Protein AF-A0A5E4KEY3-F1 (afdb_monomer_lite)

Radius of gyration: 26.24 Å; chains: 1; bounding box: 71×32×86 Å

Secondary structure (DSSP, 8-state):
---THHHHHHHHHHHHHHHHHHHHHHHHHHHHHHTTTTHHHHHHHHHTT-SS--EEEEEEETTEEEEEEE--PPPB-TTSSSBSS-TTSHHHHHHHHHHHHHTT-HHHHHHHS-HHHHHHHHHTT--HHHHHHHHHHTT-S-SS--EEEEEEEEEEGGGTEEEEEEEETTEEEEEEEEE-TTS-EE-

Sequence (187 aa):
MSKPASKIIFTVMLIIGVLVALVAAGTAALYYFGDRSSYPRLVQSVQSEYSVPVEVIIINTSEGNVPYVVPGKVKWDSEHKNLFYNLSDPKEVTLAVIETLANRDEQALDILMSQGNKDYWATKGYSKAQIIEKLLLNYRDSDKPYVFALEPAESDPSKGILSILIKRVSGEEELVLTQQADGTWKI

Foldseek 3Di:
DDDPVVVVVVVVVVVVVVVVVVVVVVVVCCVVPVQVVCVVVVQVVVQVVWQDGWDWDWDQDPVGTFIWTWQDAFAADPVNQDGRGPQLDPVRLVSNVVNCLVVVPLSSLVVQADPVRVVVCVVVVDDSSRVSVVVCVLVPPCPIWTFRDWDFPDDDVVQQKTWTWTDTPVGIGIDIWHQDPVSGTHD

pLDDT: mean 82.36, std 12.1, range [46.28, 95.56]

Structure (mmCIF, N/CA/C/O backbone):
data_AF-A0A5E4KEY3-F1
#
_entry.id   AF-A0A5E4KEY3-F1
#
loop_
_atom_site.group_PDB
_atom_site.id
_atom_site.type_symbol
_atom_site.label_atom_id
_atom_site.label_alt_id
_atom_site.label_comp_id
_atom_site.label_asym_id
_atom_site.label_entity_id
_atom_site.label_seq_id
_atom_site.pdbx_PDB_ins_code
_atom_site.Cartn_x
_atom_site.Cartn_y
_atom_site.Cartn_z
_atom_site.occupancy
_atom_site.B_iso_or_equiv
_atom_site.auth_seq_id
_atom_site.auth_comp_id
_atom_site.auth_asym_id
_atom_site.auth_atom_id
_atom_site.pdbx_PDB_model_num
ATOM 1 N N . MET A 1 1 ? 48.869 6.083 -66.016 1.00 49.66 1 MET A N 1
ATOM 2 C CA . MET A 1 1 ? 49.238 5.307 -64.809 1.00 49.66 1 MET A CA 1
ATOM 3 C C . MET A 1 1 ? 48.802 6.084 -63.565 1.00 49.66 1 MET A C 1
ATOM 5 O O . MET A 1 1 ? 49.543 6.938 -63.096 1.00 49.66 1 MET A O 1
ATOM 9 N N . SER A 1 2 ? 47.573 5.879 -63.076 1.00 50.38 2 SER A N 1
ATOM 10 C CA . SER A 1 2 ? 47.085 6.519 -61.843 1.00 50.38 2 SER A CA 1
ATOM 11 C C . SER A 1 2 ? 47.539 5.729 -60.612 1.00 50.38 2 SER A C 1
ATOM 13 O O . SER A 1 2 ? 47.519 4.500 -60.601 1.00 50.38 2 SER A O 1
ATOM 15 N N . LYS A 1 3 ? 47.994 6.470 -59.604 1.00 52.12 3 LYS A N 1
ATOM 16 C CA . LYS A 1 3 ? 48.882 6.045 -58.518 1.00 52.12 3 LYS A CA 1
ATOM 17 C C . LYS A 1 3 ? 48.243 5.038 -57.534 1.00 52.12 3 LYS A C 1
ATOM 19 O O . LYS A 1 3 ? 47.091 5.228 -57.151 1.00 52.12 3 LYS A O 1
ATOM 24 N N . PRO A 1 4 ? 49.009 4.052 -57.019 1.00 59.56 4 PRO A N 1
ATOM 25 C CA . PRO A 1 4 ? 48.564 3.073 -56.010 1.00 59.56 4 PRO A CA 1
ATOM 26 C C . PRO A 1 4 ? 48.076 3.703 -54.691 1.00 59.56 4 PRO A C 1
ATOM 28 O O . PRO A 1 4 ? 47.335 3.072 -53.943 1.00 59.56 4 PRO A O 1
ATOM 31 N N . ALA A 1 5 ? 48.418 4.970 -54.438 1.00 58.56 5 ALA A N 1
ATOM 32 C CA . ALA A 1 5 ? 47.972 5.731 -53.276 1.00 58.56 5 ALA A CA 1
ATOM 33 C C . ALA A 1 5 ? 46.443 5.921 -53.201 1.00 58.56 5 ALA A C 1
ATOM 35 O O . ALA A 1 5 ? 45.897 5.891 -52.103 1.00 58.56 5 ALA A O 1
ATOM 36 N N . SER A 1 6 ? 45.726 6.058 -54.329 1.00 60.50 6 SER A N 1
ATOM 37 C CA . SER A 1 6 ? 44.264 6.262 -54.276 1.00 60.50 6 SER A CA 1
ATOM 38 C C . SER A 1 6 ? 43.508 4.996 -53.867 1.00 60.50 6 SER A C 1
ATOM 40 O O . SER A 1 6 ? 42.502 5.085 -53.168 1.00 60.50 6 SER A O 1
ATOM 42 N N . LYS A 1 7 ? 44.023 3.815 -54.238 1.00 64.50 7 LYS A N 1
ATOM 43 C CA . LYS A 1 7 ? 43.474 2.522 -53.805 1.00 64.50 7 LYS A CA 1
ATOM 44 C C . LYS A 1 7 ? 43.678 2.305 -52.310 1.00 64.50 7 LYS A C 1
ATOM 46 O O . LYS A 1 7 ? 42.759 1.853 -51.645 1.00 64.50 7 LYS A O 1
ATOM 51 N N . ILE A 1 8 ? 44.845 2.672 -51.777 1.00 72.12 8 ILE A N 1
ATOM 52 C CA . ILE A 1 8 ? 45.133 2.561 -50.340 1.00 72.12 8 ILE A CA 1
ATOM 53 C C . ILE A 1 8 ? 44.214 3.491 -49.537 1.00 72.12 8 ILE A C 1
ATOM 55 O O . ILE A 1 8 ? 43.605 3.047 -48.570 1.00 72.12 8 ILE A O 1
ATOM 59 N N . ILE A 1 9 ? 44.044 4.744 -49.971 1.00 73.81 9 ILE A N 1
ATOM 60 C CA . ILE A 1 9 ? 43.147 5.708 -49.310 1.00 73.81 9 ILE A CA 1
ATOM 61 C C . ILE A 1 9 ? 41.694 5.215 -49.335 1.00 73.81 9 ILE A C 1
ATOM 63 O O . ILE A 1 9 ? 41.015 5.268 -48.312 1.00 73.81 9 ILE A O 1
ATOM 67 N N . PHE A 1 10 ? 41.232 4.683 -50.469 1.00 77.00 10 PHE A N 1
ATOM 68 C CA . PHE A 1 10 ? 39.886 4.124 -50.592 1.00 77.00 10 PHE A CA 1
ATOM 69 C C . PHE A 1 10 ? 39.669 2.926 -49.655 1.00 77.00 10 PHE A C 1
ATOM 71 O O . PHE A 1 10 ? 38.672 2.878 -48.938 1.00 77.00 10 PHE A O 1
ATOM 78 N N . THR A 1 11 ? 40.624 1.994 -49.600 1.00 78.62 11 THR A N 1
ATOM 79 C CA . THR A 1 11 ? 40.556 0.832 -48.703 1.00 78.62 11 THR A CA 1
ATOM 80 C C . THR A 1 11 ? 40.550 1.250 -47.232 1.00 78.62 11 THR A C 1
ATOM 82 O O . THR A 1 11 ? 39.764 0.720 -46.451 1.00 78.62 11 THR A O 1
ATOM 85 N N . VAL A 1 12 ? 41.374 2.229 -46.847 1.00 79.88 12 VAL A N 1
ATOM 86 C CA . VAL A 1 12 ? 41.404 2.752 -45.472 1.00 79.88 12 VAL A CA 1
ATOM 87 C C . VAL A 1 12 ? 40.082 3.437 -45.114 1.00 79.88 12 VAL A C 1
ATOM 89 O O . VAL A 1 12 ? 39.539 3.172 -44.043 1.00 79.88 12 VAL A O 1
ATOM 92 N N . MET A 1 13 ? 39.512 4.253 -46.008 1.00 78.62 13 MET A N 1
ATOM 93 C CA . MET A 1 13 ? 38.202 4.875 -45.778 1.00 78.62 13 MET A CA 1
ATOM 94 C C . MET A 1 13 ? 37.075 3.846 -45.651 1.00 78.62 13 MET A C 1
ATOM 96 O O . MET A 1 13 ? 36.200 4.008 -44.804 1.00 78.62 13 MET A O 1
ATOM 100 N N 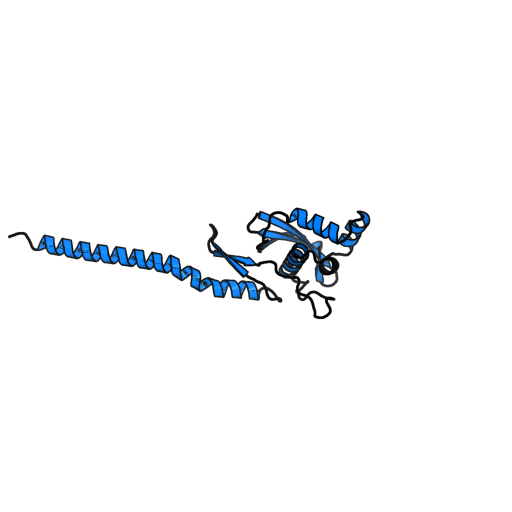. LEU A 1 14 ? 37.114 2.771 -46.442 1.00 86.44 14 LEU A N 1
ATOM 101 C CA . LEU A 1 14 ? 36.131 1.692 -46.361 1.00 86.44 14 LEU A CA 1
ATOM 102 C C . LEU A 1 14 ? 36.211 0.958 -45.014 1.00 86.44 14 LEU A C 1
ATOM 104 O O . LEU A 1 14 ? 35.186 0.728 -44.379 1.00 86.44 14 LEU A O 1
ATOM 108 N N . ILE A 1 15 ? 37.423 0.649 -44.543 1.00 85.50 15 ILE A N 1
ATOM 109 C CA . ILE A 1 15 ? 37.647 -0.000 -43.242 1.00 85.50 15 ILE A CA 1
ATOM 110 C C . ILE A 1 15 ? 37.147 0.886 -42.097 1.00 85.50 15 ILE A C 1
ATOM 112 O O . ILE A 1 15 ? 36.448 0.398 -41.211 1.00 85.50 15 ILE A O 1
ATOM 116 N N . ILE A 1 16 ? 37.454 2.187 -42.132 1.00 87.12 16 ILE A N 1
ATOM 117 C CA . ILE A 1 16 ? 36.972 3.143 -41.127 1.00 87.12 16 ILE A CA 1
ATOM 118 C C . ILE A 1 16 ? 35.443 3.227 -41.160 1.00 87.12 16 ILE A C 1
ATOM 120 O O . ILE A 1 16 ? 34.813 3.166 -40.109 1.00 87.12 16 ILE A O 1
ATOM 124 N N . GLY A 1 17 ? 34.835 3.304 -42.347 1.00 86.31 17 GLY A N 1
ATOM 125 C CA . GLY A 1 17 ? 33.379 3.334 -42.493 1.00 86.31 17 GLY A CA 1
ATOM 126 C C . GLY A 1 17 ? 32.701 2.094 -41.906 1.00 86.31 17 GLY A C 1
ATOM 127 O O . GLY A 1 17 ? 31.714 2.215 -41.182 1.00 86.31 17 GLY A O 1
ATOM 128 N N . VAL A 1 18 ? 33.267 0.907 -42.144 1.00 88.88 18 VAL A N 1
ATOM 129 C CA . VAL A 1 18 ? 32.773 -0.354 -41.569 1.00 88.88 18 VAL A CA 1
ATOM 130 C C . VAL A 1 18 ? 32.943 -0.377 -40.049 1.00 88.88 18 VAL A C 1
ATOM 132 O O . VAL A 1 18 ? 32.017 -0.767 -39.343 1.00 88.88 18 VAL A O 1
ATOM 135 N N . LEU A 1 19 ? 34.083 0.079 -39.525 1.00 87.44 19 LEU A N 1
ATOM 136 C CA . LEU A 1 19 ? 34.320 0.180 -38.082 1.00 87.44 19 LEU A CA 1
ATOM 137 C C . LEU A 1 19 ? 33.321 1.119 -37.402 1.00 87.44 19 LEU A C 1
ATOM 139 O O . LEU A 1 19 ? 32.740 0.755 -36.384 1.00 87.44 19 LEU A O 1
ATOM 143 N N . VAL A 1 20 ? 33.072 2.294 -37.983 1.00 88.38 20 VAL A N 1
ATOM 144 C CA . VAL A 1 20 ? 32.087 3.251 -37.460 1.00 88.38 20 VAL A CA 1
ATOM 145 C C . VAL A 1 20 ? 30.680 2.654 -37.492 1.00 88.38 20 VAL A C 1
ATOM 147 O O . VAL A 1 20 ? 29.953 2.767 -36.507 1.00 88.38 20 VAL A O 1
ATOM 150 N N . ALA A 1 21 ? 30.307 1.967 -38.575 1.00 86.31 21 ALA A N 1
ATOM 151 C CA . ALA A 1 21 ? 29.012 1.299 -38.675 1.00 86.31 21 ALA A CA 1
ATOM 152 C C . ALA A 1 21 ? 28.851 0.178 -37.632 1.00 86.31 21 ALA A C 1
ATOM 154 O O . ALA A 1 21 ? 27.793 0.064 -37.017 1.00 86.31 21 ALA A O 1
ATOM 155 N N . LEU A 1 22 ? 29.901 -0.612 -37.386 1.00 88.69 22 LEU A N 1
ATOM 156 C CA . LEU A 1 22 ? 29.899 -1.666 -36.368 1.00 88.69 22 LEU A CA 1
ATOM 157 C C . LEU A 1 22 ? 29.816 -1.100 -34.949 1.00 88.69 22 LEU A C 1
ATOM 159 O O . LEU A 1 22 ? 29.074 -1.638 -34.131 1.00 88.69 22 LEU A O 1
ATOM 163 N N . VAL A 1 23 ? 30.521 -0.003 -34.658 1.00 87.06 23 VAL A N 1
ATOM 164 C CA . VAL A 1 23 ? 30.416 0.688 -33.365 1.00 87.06 23 VAL A CA 1
ATOM 165 C C . VAL A 1 23 ? 29.012 1.260 -33.182 1.00 87.06 23 VAL A C 1
ATOM 167 O O . VAL A 1 23 ? 28.409 1.048 -32.138 1.00 87.06 23 VAL A O 1
ATOM 170 N N . ALA A 1 24 ? 28.446 1.916 -34.197 1.00 82.75 24 ALA A N 1
ATOM 171 C CA . ALA A 1 24 ? 27.089 2.453 -34.127 1.00 82.75 24 ALA A CA 1
ATOM 172 C C . ALA A 1 24 ? 26.039 1.347 -33.920 1.00 82.75 24 ALA A C 1
ATOM 174 O O . ALA A 1 24 ? 25.172 1.475 -33.055 1.00 82.75 24 ALA A O 1
ATOM 175 N N . ALA A 1 25 ? 26.148 0.239 -34.657 1.00 81.00 25 ALA A N 1
ATOM 176 C CA . ALA A 1 25 ? 25.265 -0.914 -34.504 1.00 81.00 25 ALA A CA 1
ATOM 177 C C . ALA A 1 25 ? 25.436 -1.598 -33.138 1.00 81.00 25 ALA A C 1
ATOM 179 O O . ALA A 1 25 ? 24.445 -1.970 -32.518 1.00 81.00 25 ALA A O 1
ATOM 180 N N . GLY A 1 26 ? 26.670 -1.721 -32.642 1.00 77.81 26 GLY A N 1
ATOM 181 C CA . GLY A 1 26 ? 26.970 -2.271 -31.320 1.00 77.81 26 GLY A CA 1
ATOM 182 C C . GLY A 1 26 ? 26.401 -1.414 -30.192 1.00 77.81 26 GLY A C 1
ATOM 183 O O . GLY A 1 26 ? 25.761 -1.943 -29.288 1.00 77.81 26 GLY A O 1
ATOM 184 N N . THR A 1 27 ? 26.547 -0.092 -30.277 1.00 75.12 27 THR A N 1
ATOM 185 C CA . THR A 1 27 ? 25.963 0.850 -29.313 1.00 75.12 27 THR A CA 1
ATOM 186 C C . THR A 1 27 ? 24.436 0.821 -29.362 1.00 75.12 27 THR A C 1
ATOM 188 O O . THR A 1 27 ? 23.800 0.779 -28.314 1.00 75.12 27 THR A O 1
ATOM 191 N N . ALA A 1 28 ? 23.833 0.761 -30.555 1.00 72.38 28 ALA A N 1
ATOM 192 C CA . ALA A 1 28 ? 22.383 0.628 -30.706 1.00 72.38 28 ALA A CA 1
ATOM 193 C C . ALA A 1 28 ? 21.862 -0.712 -30.157 1.00 72.38 28 ALA A C 1
ATOM 195 O O . ALA A 1 28 ? 20.826 -0.749 -29.499 1.00 72.38 28 ALA A O 1
ATOM 196 N N . ALA A 1 29 ? 22.595 -1.806 -30.373 1.00 70.19 29 ALA A N 1
ATOM 197 C CA . ALA A 1 29 ? 22.264 -3.116 -29.825 1.00 70.19 29 ALA A CA 1
ATOM 198 C C . ALA A 1 29 ? 22.409 -3.146 -28.297 1.00 70.19 29 ALA A C 1
ATOM 200 O O . ALA A 1 29 ? 21.528 -3.661 -27.618 1.00 70.19 29 ALA A O 1
ATOM 201 N N . LEU A 1 30 ? 23.467 -2.560 -27.732 1.00 66.12 30 LEU A N 1
ATOM 202 C CA . LEU A 1 30 ? 23.631 -2.434 -26.280 1.00 66.12 30 LEU A CA 1
ATOM 203 C C . LEU A 1 30 ? 22.535 -1.568 -25.659 1.00 66.12 30 LEU A C 1
ATOM 205 O O . LEU A 1 30 ? 22.000 -1.933 -24.619 1.00 66.12 30 LEU A O 1
ATOM 209 N N . TYR A 1 31 ? 22.154 -0.477 -26.320 1.00 64.81 31 TYR A N 1
ATOM 210 C CA . TYR A 1 31 ? 21.038 0.363 -25.895 1.00 64.81 31 TYR A CA 1
ATOM 211 C C . TYR A 1 31 ? 19.706 -0.404 -25.932 1.00 64.81 31 TYR A C 1
ATOM 213 O O . TYR A 1 31 ? 18.909 -0.314 -25.006 1.00 64.81 31 TYR A O 1
ATOM 221 N N . TYR A 1 32 ? 19.478 -1.221 -26.964 1.00 61.28 32 TYR A N 1
ATOM 222 C CA . TYR A 1 32 ? 18.223 -1.958 -27.128 1.00 61.28 32 TYR A CA 1
ATOM 223 C C . TYR A 1 32 ? 18.118 -3.227 -26.258 1.00 61.28 32 TYR A C 1
ATOM 225 O O . TYR A 1 32 ? 17.036 -3.567 -25.776 1.00 61.28 32 TYR A O 1
ATOM 233 N N . PHE A 1 33 ? 19.224 -3.952 -26.060 1.00 62.84 33 PHE A N 1
ATOM 234 C CA . PHE A 1 33 ? 19.248 -5.243 -25.360 1.00 62.84 33 PHE A CA 1
ATOM 235 C C . PHE A 1 33 ? 19.783 -5.168 -23.928 1.00 62.84 33 PHE A C 1
ATOM 237 O O . PHE A 1 33 ? 19.358 -5.968 -23.092 1.00 62.84 33 PHE A O 1
ATOM 244 N N . GLY A 1 34 ? 20.688 -4.232 -23.627 1.00 55.88 34 GLY A N 1
ATOM 245 C CA . GLY A 1 34 ? 21.251 -4.065 -22.285 1.00 55.88 34 GLY A CA 1
ATOM 246 C C . GLY A 1 34 ? 20.167 -3.770 -21.252 1.00 55.88 34 GLY A C 1
ATOM 247 O O . GLY A 1 34 ? 20.173 -4.350 -20.167 1.00 55.88 34 GLY A O 1
ATOM 248 N N . ASP A 1 35 ? 19.174 -2.978 -21.650 1.00 57.50 35 ASP A N 1
ATOM 249 C CA . ASP A 1 35 ? 18.086 -2.531 -20.787 1.00 57.50 35 ASP A CA 1
ATOM 250 C C . ASP A 1 35 ? 17.080 -3.645 -20.453 1.00 57.50 35 ASP A C 1
ATOM 252 O O . ASP A 1 35 ? 16.645 -3.786 -19.319 1.00 57.50 35 ASP A O 1
ATOM 256 N N . ARG A 1 36 ? 16.763 -4.543 -21.395 1.00 56.22 36 ARG A N 1
ATOM 257 C CA . ARG A 1 36 ? 15.770 -5.611 -21.146 1.00 56.22 36 ARG A CA 1
ATOM 258 C C . ARG A 1 36 ? 16.279 -6.746 -20.256 1.00 56.22 36 ARG A C 1
ATOM 260 O O . ARG A 1 36 ? 15.476 -7.493 -19.702 1.00 56.22 36 ARG A O 1
ATOM 267 N N . SER A 1 37 ? 17.596 -6.898 -20.125 1.00 57.59 37 SER A N 1
ATOM 268 C CA . SER A 1 37 ? 18.205 -7.958 -19.310 1.00 57.59 37 SER A CA 1
ATOM 269 C C . SER A 1 37 ? 18.111 -7.693 -17.801 1.00 57.59 37 SER A C 1
ATOM 271 O O . SER A 1 37 ? 18.145 -8.634 -17.004 1.00 57.59 37 SER A O 1
ATOM 273 N N . SER A 1 38 ? 17.952 -6.428 -17.404 1.00 64.69 38 SER A N 1
ATOM 274 C CA . SER A 1 38 ? 17.835 -6.014 -16.005 1.00 64.69 38 SER A CA 1
ATOM 275 C C . SER A 1 38 ? 16.400 -6.103 -15.479 1.00 64.69 38 SER A C 1
ATOM 277 O O . SER A 1 38 ? 16.223 -6.259 -14.272 1.00 64.69 38 SER A O 1
ATOM 279 N N . TYR A 1 39 ? 15.378 -6.095 -16.347 1.00 81.56 39 TYR A N 1
ATOM 280 C CA . TYR A 1 39 ? 13.972 -6.053 -15.919 1.00 81.56 39 TYR A CA 1
ATOM 281 C C . TYR A 1 39 ? 13.562 -7.243 -15.048 1.00 81.56 39 TYR A C 1
ATOM 283 O O . TYR A 1 39 ? 12.964 -7.001 -14.003 1.00 81.56 39 TYR A O 1
ATOM 291 N N . PRO A 1 40 ? 13.902 -8.508 -15.377 1.00 83.69 40 PRO A N 1
ATOM 292 C CA . PRO A 1 40 ? 13.536 -9.629 -14.513 1.00 83.69 40 PRO A CA 1
ATOM 293 C C . PRO A 1 40 ? 14.163 -9.523 -13.120 1.00 83.69 40 PRO A C 1
ATOM 295 O O . PRO A 1 40 ? 13.516 -9.847 -12.129 1.00 83.69 40 PRO A O 1
ATOM 298 N N . ARG A 1 41 ? 15.405 -9.024 -13.030 1.00 85.31 41 ARG A N 1
ATOM 299 C CA . ARG A 1 41 ? 16.090 -8.818 -11.746 1.00 85.31 41 ARG A CA 1
ATOM 300 C C . ARG A 1 41 ? 15.478 -7.669 -10.956 1.00 85.31 41 ARG A C 1
ATOM 302 O O . ARG A 1 41 ? 15.330 -7.792 -9.749 1.00 85.31 41 ARG A O 1
ATOM 309 N N . LEU A 1 42 ? 15.116 -6.578 -11.627 1.00 85.50 42 LEU A N 1
ATOM 310 C CA . LEU A 1 42 ? 14.478 -5.422 -11.006 1.00 85.50 42 LEU A CA 1
ATOM 311 C C . LEU A 1 42 ? 13.086 -5.779 -10.471 1.00 85.50 42 LEU A C 1
ATOM 313 O O . LEU A 1 42 ? 12.785 -5.493 -9.317 1.00 85.50 42 LEU A O 1
ATOM 317 N N . VAL A 1 43 ? 12.279 -6.481 -11.272 1.00 89.38 43 VAL A N 1
ATOM 318 C CA . VAL A 1 43 ? 10.975 -7.018 -10.855 1.00 89.38 43 VAL A CA 1
ATOM 319 C C . VAL A 1 43 ? 11.137 -7.934 -9.646 1.00 89.38 43 VAL A C 1
ATOM 321 O O . VAL A 1 43 ? 10.459 -7.733 -8.645 1.00 89.38 43 VAL A O 1
ATOM 324 N N . GLN A 1 44 ? 12.070 -8.889 -9.700 1.00 88.94 44 GLN A N 1
ATOM 325 C CA . GLN A 1 44 ? 12.313 -9.808 -8.588 1.00 88.94 44 GLN A CA 1
ATOM 326 C C . GLN A 1 44 ? 12.794 -9.080 -7.324 1.00 88.94 44 GLN A C 1
ATOM 328 O O . GLN A 1 44 ? 12.365 -9.428 -6.228 1.00 88.94 44 GLN A O 1
ATOM 333 N N . SER A 1 45 ? 13.655 -8.069 -7.474 1.00 89.12 45 SER A N 1
ATOM 334 C CA . SER A 1 45 ? 14.135 -7.241 -6.365 1.00 89.12 45 SER A CA 1
ATOM 335 C C . SER A 1 45 ? 12.972 -6.543 -5.670 1.00 89.12 45 SER A C 1
ATOM 337 O O . SER A 1 45 ? 12.813 -6.703 -4.466 1.00 89.12 45 SER A O 1
ATOM 339 N N . VAL A 1 46 ? 12.117 -5.848 -6.426 1.00 89.69 46 VAL A N 1
ATOM 340 C CA . VAL A 1 46 ? 10.948 -5.159 -5.861 1.00 89.69 46 VAL A CA 1
ATOM 341 C C . VAL A 1 46 ? 9.980 -6.158 -5.232 1.00 89.69 46 VAL A C 1
ATOM 343 O O . VAL A 1 46 ? 9.524 -5.941 -4.119 1.00 89.69 46 VAL A O 1
ATOM 346 N N . GLN A 1 47 ? 9.705 -7.287 -5.891 1.00 91.06 47 GLN A N 1
ATOM 347 C CA . GLN A 1 47 ? 8.837 -8.331 -5.336 1.00 91.06 47 GLN A CA 1
ATOM 348 C C . GLN A 1 47 ? 9.367 -8.906 -4.020 1.00 91.06 47 GLN A C 1
ATOM 350 O O . GLN A 1 47 ? 8.573 -9.246 -3.152 1.00 91.06 47 GLN A O 1
ATOM 355 N N . SER A 1 48 ? 10.690 -8.997 -3.857 1.00 91.38 48 SER A N 1
ATOM 356 C CA . SER A 1 48 ? 11.307 -9.510 -2.630 1.00 91.38 48 SER A CA 1
ATOM 357 C C . SER A 1 48 ? 11.229 -8.555 -1.434 1.00 91.38 48 SER A C 1
ATOM 359 O O . SER A 1 48 ? 11.520 -8.978 -0.318 1.00 91.38 48 SER A O 1
ATOM 361 N N . GLU A 1 49 ? 10.827 -7.297 -1.644 1.00 89.94 49 GLU A N 1
ATOM 362 C CA . GLU A 1 49 ? 10.615 -6.322 -0.565 1.00 89.94 49 GLU A CA 1
ATOM 363 C C . GLU A 1 49 ? 9.264 -6.486 0.145 1.00 89.94 49 GLU A C 1
ATOM 365 O O . GLU A 1 49 ? 9.065 -5.875 1.189 1.00 89.94 49 GLU A O 1
ATOM 370 N N . TYR A 1 50 ? 8.345 -7.291 -0.398 1.00 91.31 50 TYR A N 1
ATOM 371 C CA . TYR A 1 50 ? 7.002 -7.478 0.149 1.00 91.31 50 TYR A CA 1
ATOM 372 C C . TYR A 1 50 ? 6.793 -8.920 0.613 1.00 91.31 50 TYR A C 1
ATOM 374 O O . TYR A 1 50 ? 7.194 -9.874 -0.057 1.00 91.31 50 TYR A O 1
ATOM 382 N N . SER A 1 51 ? 6.100 -9.094 1.737 1.00 91.00 51 SER A N 1
ATOM 383 C CA . SER A 1 51 ? 5.699 -10.412 2.240 1.00 91.00 51 SER A CA 1
ATOM 384 C C . SER A 1 51 ? 4.620 -11.087 1.383 1.00 91.00 51 SER A C 1
ATOM 386 O O . SER A 1 51 ? 4.482 -12.312 1.396 1.00 91.00 51 SER A O 1
ATOM 388 N N . VAL A 1 52 ? 3.869 -10.297 0.610 1.00 91.00 52 VAL A N 1
ATOM 389 C CA . VAL A 1 52 ? 2.797 -10.758 -0.275 1.00 91.00 52 VAL A CA 1
ATOM 390 C C . VAL A 1 52 ? 3.199 -10.666 -1.749 1.00 91.00 52 VAL A C 1
ATOM 392 O O . VAL A 1 52 ? 3.984 -9.796 -2.124 1.00 91.00 52 VAL A O 1
ATOM 395 N N . PRO A 1 53 ? 2.623 -11.505 -2.631 1.00 88.94 53 PRO A N 1
ATOM 396 C CA . PRO A 1 53 ? 2.820 -11.356 -4.065 1.00 88.94 53 PRO A CA 1
ATOM 397 C C . PRO A 1 53 ? 2.337 -9.987 -4.556 1.00 88.94 53 PRO A C 1
ATOM 399 O O . PRO A 1 53 ? 1.166 -9.631 -4.384 1.00 88.94 53 PRO A O 1
ATOM 402 N N . VAL A 1 54 ? 3.236 -9.258 -5.217 1.00 89.81 54 VAL A N 1
ATOM 403 C CA . VAL A 1 54 ? 2.947 -7.975 -5.864 1.00 89.81 54 VAL A CA 1
ATOM 404 C C . VAL A 1 54 ? 3.203 -8.052 -7.363 1.00 89.81 54 VAL A C 1
ATOM 406 O O . VAL A 1 54 ? 4.146 -8.699 -7.834 1.00 89.81 54 VAL A O 1
ATOM 409 N N . GLU A 1 55 ? 2.342 -7.391 -8.128 1.00 88.75 55 GLU A N 1
ATOM 410 C CA . GLU A 1 55 ? 2.556 -7.197 -9.555 1.00 88.75 55 GLU A CA 1
ATOM 411 C C . GLU A 1 55 ? 3.440 -5.966 -9.753 1.00 88.75 55 GLU A C 1
ATOM 413 O O . GLU A 1 55 ? 3.184 -4.911 -9.175 1.00 88.75 55 GLU A O 1
ATOM 418 N N . VAL A 1 56 ? 4.488 -6.107 -10.564 1.00 89.75 56 VAL A N 1
ATOM 419 C CA . VAL A 1 56 ? 5.422 -5.024 -10.877 1.00 89.75 56 VAL A CA 1
ATOM 420 C C . VAL A 1 56 ? 5.457 -4.841 -12.383 1.00 89.75 56 VAL A C 1
ATOM 422 O O . VAL A 1 56 ? 5.693 -5.797 -13.124 1.00 89.75 56 VAL A O 1
ATOM 425 N N . ILE A 1 57 ? 5.260 -3.608 -12.833 1.00 86.50 57 ILE A N 1
ATOM 426 C CA . ILE A 1 57 ? 5.458 -3.213 -14.224 1.00 86.50 57 ILE A CA 1
ATOM 427 C C . ILE A 1 57 ? 6.667 -2.296 -14.333 1.00 86.50 57 ILE A C 1
ATOM 429 O O . ILE A 1 57 ? 6.963 -1.524 -13.427 1.00 86.50 57 ILE A O 1
ATOM 433 N N . ILE A 1 58 ? 7.365 -2.369 -15.459 1.00 86.94 58 ILE A N 1
ATOM 434 C CA . ILE A 1 58 ? 8.465 -1.459 -15.761 1.00 86.94 58 ILE A CA 1
ATOM 435 C C . ILE A 1 58 ? 7.959 -0.435 -16.770 1.00 86.94 58 ILE A C 1
ATOM 437 O O . ILE A 1 58 ? 7.518 -0.811 -17.859 1.00 86.94 58 ILE A O 1
ATOM 441 N N . ILE A 1 59 ? 8.024 0.846 -16.411 1.00 82.31 59 ILE A N 1
ATOM 442 C CA . ILE A 1 59 ? 7.680 1.955 -17.304 1.00 82.31 59 ILE A CA 1
ATOM 443 C C . ILE A 1 59 ? 8.972 2.667 -17.689 1.00 82.31 59 ILE A C 1
ATOM 445 O O . ILE A 1 59 ? 9.814 2.958 -16.841 1.00 82.31 59 ILE A O 1
ATOM 449 N N . ASN A 1 60 ? 9.122 2.945 -18.982 1.00 82.25 60 ASN A N 1
ATOM 450 C CA . ASN A 1 60 ? 10.210 3.770 -19.484 1.00 82.25 60 ASN A CA 1
ATOM 451 C C . ASN A 1 60 ? 9.833 5.247 -19.303 1.00 82.25 60 ASN A C 1
ATOM 453 O O . ASN A 1 60 ? 8.859 5.718 -19.896 1.00 82.25 60 ASN A O 1
ATOM 457 N N . THR A 1 61 ? 10.577 5.948 -18.455 1.00 76.38 61 THR A N 1
ATOM 458 C CA . THR A 1 61 ? 10.409 7.369 -18.147 1.00 76.38 61 THR A CA 1
ATOM 459 C C . THR A 1 61 ? 11.648 8.151 -18.591 1.00 76.38 61 THR A C 1
ATOM 461 O O . THR A 1 61 ? 12.657 7.582 -19.011 1.00 76.38 61 THR A O 1
ATOM 464 N N . SER A 1 62 ? 11.612 9.480 -18.461 1.00 76.06 62 SER A N 1
ATOM 465 C CA . SER A 1 62 ? 12.797 10.326 -18.663 1.00 76.06 62 SER A CA 1
ATOM 466 C C . SER A 1 62 ? 13.956 10.005 -17.709 1.00 76.06 62 SER A C 1
ATOM 468 O O . SER A 1 62 ? 15.086 10.398 -17.984 1.00 76.06 62 SER A O 1
ATOM 470 N N . GLU A 1 63 ? 13.689 9.296 -16.609 1.00 74.75 63 GLU A N 1
ATOM 471 C CA . GLU A 1 63 ? 14.674 8.863 -15.609 1.00 74.75 63 GLU A CA 1
ATOM 472 C C . GLU A 1 63 ? 15.221 7.451 -15.895 1.00 74.75 63 GLU A C 1
ATOM 474 O O . GLU A 1 63 ? 16.095 6.961 -15.182 1.00 74.75 63 GLU A O 1
ATOM 479 N N . GLY A 1 64 ? 14.741 6.803 -16.962 1.00 79.00 64 GLY A N 1
ATOM 480 C CA . GLY A 1 64 ? 15.080 5.434 -17.336 1.00 79.00 64 GLY A CA 1
ATOM 481 C C . GLY A 1 64 ? 13.936 4.461 -17.062 1.00 79.00 64 GLY A C 1
ATOM 482 O O . GLY A 1 64 ? 12.763 4.825 -17.067 1.00 79.00 64 GLY A O 1
ATOM 483 N N . ASN A 1 65 ? 14.266 3.187 -16.862 1.00 82.94 65 ASN A N 1
ATOM 484 C CA . ASN A 1 65 ? 13.266 2.163 -16.576 1.00 82.94 65 ASN A CA 1
ATOM 485 C C . ASN A 1 65 ? 12.989 2.092 -15.081 1.00 82.94 65 ASN A C 1
ATOM 487 O O . ASN A 1 65 ? 13.825 1.624 -14.306 1.00 82.94 65 ASN A O 1
ATOM 491 N N . VAL A 1 66 ? 11.801 2.542 -14.698 1.00 84.56 66 VAL A N 1
ATOM 492 C CA . VAL A 1 66 ? 11.380 2.644 -13.303 1.00 84.56 66 VAL A CA 1
ATOM 493 C C . VAL A 1 66 ? 10.365 1.534 -13.011 1.00 84.56 66 VAL A C 1
ATOM 495 O O . VAL A 1 66 ? 9.436 1.333 -13.805 1.00 84.56 66 VAL A O 1
ATOM 498 N N . PRO A 1 67 ? 10.537 0.767 -11.919 1.00 86.62 67 PRO A N 1
ATOM 499 C CA . PRO A 1 67 ? 9.572 -0.240 -11.522 1.00 86.62 67 PRO A CA 1
ATOM 500 C C . PRO A 1 67 ? 8.403 0.406 -10.783 1.00 86.62 67 PRO A C 1
ATOM 502 O O . PRO A 1 67 ? 8.597 1.225 -9.893 1.00 86.62 67 PRO A O 1
ATOM 505 N N . TYR A 1 68 ? 7.190 -0.013 -11.110 1.00 86.88 68 TYR A N 1
ATOM 506 C CA . TYR A 1 68 ? 5.980 0.392 -10.417 1.00 86.88 68 TYR A CA 1
ATOM 507 C C . TYR A 1 68 ? 5.227 -0.838 -9.931 1.00 86.88 68 TYR A C 1
ATOM 509 O O . TYR A 1 68 ? 4.963 -1.760 -10.702 1.00 86.88 68 TYR A O 1
ATOM 517 N N . VAL A 1 69 ? 4.825 -0.822 -8.669 1.00 87.81 69 VAL A N 1
ATOM 518 C CA . VAL A 1 69 ? 3.891 -1.773 -8.081 1.00 87.81 69 VAL A CA 1
ATOM 519 C C . VAL A 1 69 ? 2.480 -1.439 -8.553 1.00 87.81 69 VAL A C 1
ATOM 521 O O . VAL A 1 69 ? 2.039 -0.290 -8.471 1.00 87.81 69 VAL A O 1
ATOM 524 N N . VAL A 1 70 ? 1.775 -2.445 -9.063 1.00 85.12 70 VAL A N 1
ATOM 525 C CA . VAL A 1 70 ? 0.369 -2.350 -9.459 1.00 85.12 70 VAL A CA 1
ATOM 526 C C . VAL A 1 70 ? -0.496 -2.804 -8.285 1.00 85.12 70 VAL A C 1
ATOM 528 O O . VAL A 1 70 ? -0.389 -3.965 -7.882 1.00 85.12 70 VAL A O 1
ATOM 531 N N . PRO A 1 71 ? -1.370 -1.940 -7.743 1.00 80.94 71 PRO A N 1
ATOM 532 C CA . PRO A 1 71 ? -2.336 -2.334 -6.734 1.00 80.94 71 PRO A CA 1
ATOM 533 C C . PRO A 1 71 ? -3.241 -3.432 -7.284 1.00 80.94 71 PRO A C 1
ATOM 535 O O . PRO A 1 71 ? -3.982 -3.233 -8.250 1.00 80.94 71 PRO A O 1
ATOM 538 N N . GLY A 1 72 ? -3.141 -4.609 -6.679 1.00 83.19 72 GLY A N 1
ATOM 539 C CA . GLY A 1 72 ? -3.999 -5.748 -6.959 1.00 83.19 72 GLY A CA 1
ATOM 540 C C . GLY A 1 72 ? -5.204 -5.768 -6.026 1.00 83.19 72 GLY A C 1
ATOM 541 O O . GLY A 1 72 ? -5.626 -4.745 -5.498 1.00 83.19 72 GLY A O 1
ATOM 542 N N . LYS A 1 73 ? -5.755 -6.960 -5.793 1.00 86.81 73 LYS A N 1
ATOM 543 C CA . LYS A 1 73 ? -6.767 -7.186 -4.748 1.00 86.81 73 LYS A CA 1
ATOM 544 C C . LYS A 1 73 ? -6.132 -7.175 -3.366 1.00 86.81 73 LYS A C 1
ATOM 546 O O . LYS A 1 73 ? -4.970 -7.560 -3.252 1.00 86.81 73 LYS A O 1
ATOM 551 N N . VAL A 1 74 ? -6.917 -6.850 -2.342 1.00 90.19 74 VAL A N 1
ATOM 552 C CA . VAL A 1 74 ? -6.509 -7.012 -0.942 1.00 90.19 74 VAL A CA 1
ATOM 553 C C . VAL A 1 74 ? -6.199 -8.482 -0.645 1.00 90.19 74 VAL A C 1
ATOM 555 O O . VAL A 1 74 ? -6.943 -9.377 -1.059 1.00 90.19 74 VAL A O 1
ATOM 558 N N . LYS A 1 75 ? -5.085 -8.736 0.048 1.00 94.50 75 LYS A N 1
ATOM 559 C CA . LYS A 1 75 ? -4.644 -10.083 0.423 1.00 94.50 75 LYS A CA 1
ATOM 560 C C . LYS A 1 75 ? -5.125 -10.403 1.835 1.00 94.50 75 LYS A C 1
ATOM 562 O O . LYS A 1 75 ? -4.696 -9.780 2.804 1.00 94.50 75 LYS A O 1
ATOM 567 N N . TRP A 1 76 ? -5.984 -11.408 1.919 1.00 95.19 76 TRP A N 1
ATOM 568 C CA . TRP A 1 76 ? -6.678 -11.838 3.127 1.00 95.19 76 TRP A CA 1
ATOM 569 C C . TRP A 1 76 ? -6.274 -13.245 3.530 1.00 95.19 76 TRP A C 1
ATOM 571 O O . TRP A 1 76 ? -6.048 -14.087 2.657 1.00 95.19 76 TRP A O 1
ATOM 581 N N . ASP A 1 77 ? -6.289 -13.520 4.834 1.00 93.75 77 ASP A N 1
ATOM 582 C CA . ASP A 1 77 ? -6.334 -14.893 5.323 1.00 93.75 77 ASP A CA 1
ATOM 583 C C . ASP A 1 77 ? -7.573 -15.642 4.793 1.00 93.75 77 ASP A C 1
ATOM 585 O O . ASP A 1 77 ? -8.528 -15.064 4.264 1.00 93.75 77 ASP A O 1
ATOM 589 N N . SER A 1 78 ? -7.568 -16.971 4.911 1.00 86.69 78 SER A N 1
ATOM 590 C CA . SER A 1 78 ? -8.655 -17.806 4.383 1.00 86.69 78 SER A CA 1
ATOM 591 C C . SER A 1 78 ? -10.028 -17.471 4.976 1.00 86.69 78 SER A C 1
ATOM 593 O O . SER A 1 78 ? -11.046 -17.765 4.356 1.00 86.69 78 SER A O 1
ATOM 595 N N . GLU A 1 79 ? -10.063 -16.862 6.163 1.00 92.19 79 GLU A N 1
ATOM 596 C CA . GLU A 1 79 ? -11.289 -16.502 6.879 1.00 92.19 79 GLU A CA 1
ATOM 597 C C . GLU A 1 79 ? -11.717 -15.042 6.645 1.00 92.19 79 GLU A C 1
ATOM 599 O O . GLU A 1 79 ? -12.776 -14.650 7.133 1.00 92.19 79 GLU A O 1
ATOM 604 N N . HIS A 1 80 ? -10.926 -14.257 5.903 1.00 89.75 80 HIS A N 1
ATOM 605 C CA . HIS A 1 80 ? -11.082 -12.808 5.724 1.00 89.75 80 HIS A CA 1
ATOM 606 C C . HIS A 1 80 ? -11.195 -12.053 7.057 1.00 89.75 80 HIS A C 1
ATOM 608 O O . HIS A 1 80 ? -11.974 -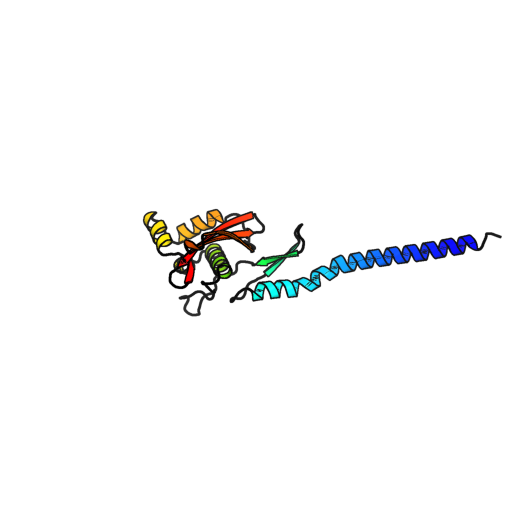11.114 7.209 1.00 89.75 80 HIS A O 1
ATOM 614 N N . LYS A 1 81 ? -10.416 -12.487 8.050 1.00 89.62 81 LYS A N 1
ATOM 615 C CA . LYS A 1 81 ? -10.330 -11.839 9.364 1.00 89.62 81 LYS A CA 1
ATOM 616 C C . LYS A 1 81 ? -9.116 -10.934 9.468 1.00 89.62 81 LYS A C 1
ATOM 618 O O . LYS A 1 81 ? -9.210 -9.874 10.079 1.00 89.62 81 LYS A O 1
ATOM 623 N N . ASN A 1 82 ? -7.997 -11.348 8.879 1.00 93.12 82 ASN A N 1
ATOM 624 C CA . ASN A 1 82 ? -6.742 -10.609 8.914 1.00 93.12 82 ASN A CA 1
ATOM 625 C C . ASN A 1 82 ? -6.161 -10.437 7.518 1.00 93.12 82 ASN A C 1
ATOM 627 O O . ASN A 1 82 ? -6.364 -11.261 6.623 1.00 93.12 82 ASN A O 1
ATOM 631 N N . LEU A 1 83 ? -5.383 -9.372 7.364 1.00 95.50 83 LEU A N 1
ATOM 632 C CA . LEU A 1 83 ? -4.628 -9.123 6.151 1.00 95.50 83 LEU A CA 1
ATOM 633 C C . LEU A 1 83 ? -3.287 -9.863 6.193 1.00 95.50 83 LEU A C 1
ATOM 635 O O . LEU A 1 83 ? -2.687 -9.997 7.258 1.00 95.50 83 LEU A O 1
ATOM 639 N N . PHE A 1 84 ? -2.794 -10.301 5.035 1.00 95.56 84 PHE A N 1
ATOM 640 C CA . PHE A 1 84 ? -1.491 -10.973 4.944 1.00 95.56 84 PHE A CA 1
ATOM 641 C C . PHE A 1 84 ? -0.285 -10.026 4.952 1.00 95.56 84 PHE A C 1
ATOM 643 O O . PHE A 1 84 ? 0.840 -10.501 5.062 1.00 95.56 84 PHE A O 1
ATOM 650 N N . TYR A 1 85 ? -0.499 -8.715 4.841 1.00 94.69 85 TYR A N 1
ATOM 651 C CA . TYR A 1 85 ? 0.588 -7.737 4.881 1.00 94.69 85 TYR A CA 1
ATOM 652 C C . TYR A 1 85 ? 1.249 -7.689 6.259 1.00 94.69 85 TYR A C 1
ATOM 654 O O . TYR A 1 85 ? 0.587 -7.807 7.296 1.00 94.69 85 TYR A O 1
ATOM 662 N N . ASN A 1 86 ? 2.547 -7.402 6.276 1.00 94.62 86 ASN A N 1
ATOM 663 C CA . ASN A 1 86 ? 3.259 -7.048 7.492 1.00 94.62 86 ASN A CA 1
ATOM 664 C C . ASN A 1 86 ? 2.857 -5.636 7.940 1.00 94.62 86 ASN A C 1
ATOM 666 O O . ASN A 1 86 ? 3.459 -4.646 7.532 1.00 94.62 86 ASN A O 1
ATOM 670 N N . LEU A 1 87 ? 1.852 -5.534 8.814 1.00 94.19 87 LEU A N 1
ATOM 671 C CA . LEU A 1 87 ? 1.348 -4.237 9.273 1.00 94.19 87 LEU A CA 1
ATOM 672 C C . LEU A 1 87 ? 2.337 -3.446 10.149 1.00 94.19 87 LEU A C 1
ATOM 674 O O . LEU A 1 87 ? 2.066 -2.296 10.484 1.00 94.19 87 LEU A O 1
ATOM 678 N N . SER A 1 88 ? 3.480 -4.024 10.514 1.00 92.50 88 SER A N 1
ATOM 679 C CA . SER A 1 88 ? 4.573 -3.311 11.185 1.00 92.50 88 SER A CA 1
ATOM 680 C C . SER A 1 88 ? 5.575 -2.696 10.198 1.00 92.50 88 SER A C 1
ATOM 682 O O . SER A 1 88 ? 6.390 -1.869 10.610 1.00 92.50 88 SER A O 1
ATOM 684 N N . ASP A 1 89 ? 5.515 -3.066 8.913 1.00 91.06 89 ASP A N 1
ATOM 685 C CA . ASP A 1 89 ? 6.289 -2.446 7.837 1.00 91.06 89 ASP A CA 1
ATOM 686 C C . ASP A 1 89 ? 5.460 -1.336 7.162 1.00 91.06 89 ASP A C 1
ATOM 688 O O . ASP A 1 89 ? 4.441 -1.618 6.523 1.00 91.06 89 ASP A O 1
ATOM 692 N N . PRO A 1 90 ? 5.889 -0.065 7.252 1.00 88.75 90 PRO A N 1
ATOM 693 C CA . PRO A 1 90 ? 5.181 1.039 6.618 1.00 88.75 90 PRO A CA 1
ATOM 694 C C . PRO A 1 90 ? 4.978 0.894 5.105 1.00 88.75 90 PRO A C 1
ATOM 696 O O . PRO A 1 90 ? 3.964 1.368 4.581 1.00 88.75 90 PRO A O 1
ATOM 699 N N . LYS A 1 91 ? 5.904 0.237 4.389 1.00 88.06 91 LYS A N 1
ATOM 700 C CA . LYS A 1 91 ? 5.764 0.001 2.944 1.00 88.06 91 LYS A CA 1
ATOM 701 C C . LYS A 1 91 ? 4.589 -0.927 2.658 1.00 88.06 91 LYS A C 1
ATOM 703 O O . LYS A 1 91 ? 3.758 -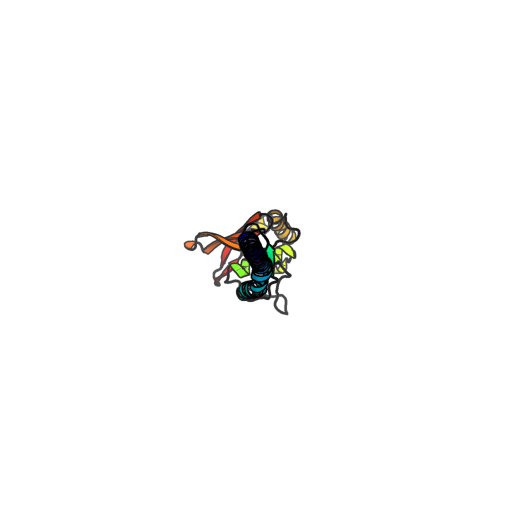0.639 1.796 1.00 88.06 91 LYS A O 1
ATOM 708 N N . GLU A 1 92 ? 4.494 -2.015 3.413 1.00 91.44 92 GLU A N 1
ATOM 709 C CA . GLU A 1 92 ? 3.423 -2.993 3.257 1.00 91.44 92 GLU A CA 1
ATOM 710 C C . GLU A 1 92 ? 2.063 -2.445 3.696 1.00 91.44 92 GLU A C 1
ATOM 712 O O . GLU A 1 92 ? 1.060 -2.685 3.025 1.00 91.44 92 GLU A O 1
ATOM 717 N N . VAL A 1 93 ? 2.025 -1.642 4.762 1.00 93.00 93 VAL A N 1
ATOM 718 C CA . VAL A 1 93 ? 0.805 -0.952 5.215 1.00 93.00 93 VAL A CA 1
ATOM 719 C C . VAL A 1 93 ? 0.313 0.019 4.150 1.00 93.00 93 VAL A C 1
ATOM 721 O O . VAL A 1 93 ? -0.879 0.062 3.852 1.00 93.00 93 VAL A O 1
ATOM 724 N N . THR A 1 94 ? 1.225 0.765 3.527 1.00 89.88 94 THR A N 1
ATOM 725 C CA . THR A 1 94 ? 0.872 1.693 2.448 1.00 89.88 94 THR A CA 1
ATOM 726 C C . THR A 1 94 ? 0.274 0.958 1.255 1.00 89.88 94 THR A C 1
ATOM 728 O O . THR A 1 94 ? -0.774 1.359 0.748 1.00 89.88 94 THR A O 1
ATOM 731 N N . LEU A 1 95 ? 0.886 -0.155 0.836 1.00 89.62 95 LEU A N 1
ATOM 732 C CA . LEU A 1 95 ? 0.328 -0.995 -0.221 1.00 89.62 95 LEU A CA 1
ATOM 733 C C . LEU A 1 95 ? -1.063 -1.524 0.160 1.00 89.62 95 LEU A C 1
ATOM 735 O O . LEU A 1 95 ? -1.987 -1.442 -0.650 1.00 89.62 95 LEU A O 1
ATOM 739 N N . ALA A 1 96 ? -1.233 -2.005 1.394 1.00 92.44 96 ALA A N 1
ATOM 740 C CA . ALA A 1 96 ? -2.513 -2.493 1.897 1.00 92.44 96 ALA A CA 1
ATOM 741 C C . ALA A 1 96 ? -3.602 -1.412 1.839 1.00 92.44 96 ALA A C 1
ATOM 743 O O . ALA A 1 96 ? -4.717 -1.691 1.397 1.00 92.44 96 ALA A O 1
ATOM 744 N N . VAL A 1 97 ? -3.285 -0.173 2.230 1.00 91.75 97 VAL A N 1
ATOM 745 C CA . VAL A 1 97 ? -4.202 0.976 2.147 1.00 91.75 97 VAL A CA 1
ATOM 746 C C . VAL A 1 97 ? -4.570 1.273 0.696 1.00 91.75 97 VAL A C 1
ATOM 748 O O . VAL A 1 97 ? -5.752 1.399 0.380 1.00 91.75 97 VAL A O 1
ATOM 751 N N . ILE A 1 98 ? -3.593 1.339 -0.208 1.00 88.69 98 ILE A N 1
ATOM 752 C CA . ILE A 1 98 ? -3.850 1.645 -1.621 1.00 88.69 98 ILE A CA 1
ATOM 753 C C . ILE A 1 98 ? -4.737 0.568 -2.256 1.00 88.69 98 ILE A C 1
ATOM 755 O O . ILE A 1 98 ? -5.714 0.900 -2.927 1.00 88.69 98 ILE A O 1
ATOM 759 N N . GLU A 1 99 ? -4.448 -0.711 -2.016 1.00 89.31 99 GLU A N 1
ATOM 760 C CA . GLU A 1 99 ? -5.259 -1.821 -2.526 1.00 89.31 99 GLU A CA 1
ATOM 761 C C . GLU A 1 99 ? -6.657 -1.837 -1.900 1.00 89.31 99 GLU A C 1
ATOM 763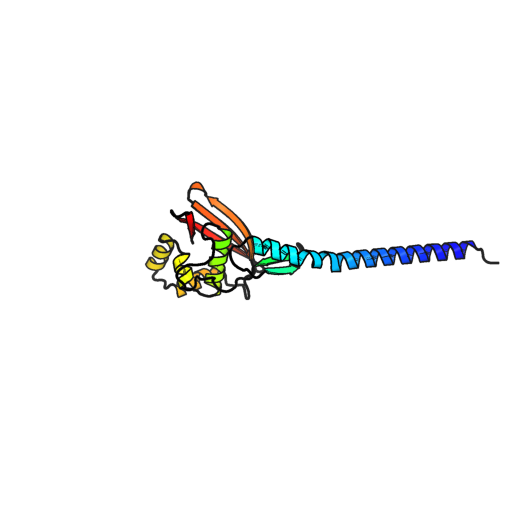 O O . GLU A 1 99 ? -7.644 -2.045 -2.605 1.00 89.31 99 GLU A O 1
ATOM 768 N N . THR A 1 100 ? -6.770 -1.537 -0.607 1.00 91.38 100 THR A N 1
ATOM 769 C CA . THR A 1 100 ? -8.057 -1.395 0.089 1.00 91.38 100 THR A CA 1
ATOM 770 C C . THR A 1 100 ? -8.933 -0.341 -0.571 1.00 91.38 100 THR A C 1
ATOM 772 O O . THR A 1 100 ? -10.097 -0.594 -0.882 1.00 91.38 100 THR A O 1
ATOM 775 N N . LEU A 1 101 ? -8.370 0.837 -0.834 1.00 88.25 101 LEU A N 1
ATOM 776 C CA . LEU A 1 101 ? -9.100 1.943 -1.438 1.00 88.25 101 LEU A CA 1
ATOM 777 C C . LEU A 1 101 ? -9.437 1.657 -2.903 1.00 88.25 101 LEU A C 1
ATOM 779 O O . LEU A 1 101 ? -10.588 1.829 -3.302 1.00 88.25 101 LEU A O 1
ATOM 783 N 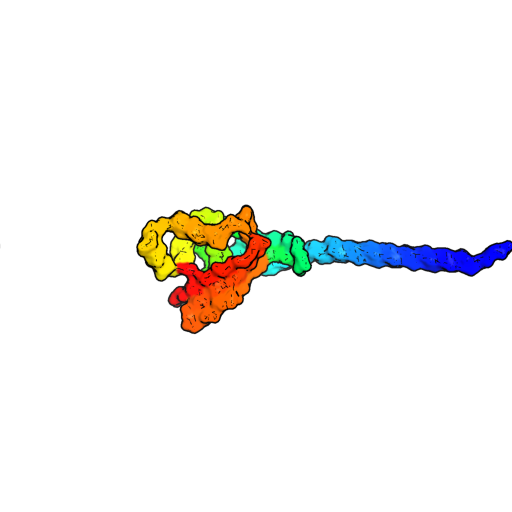N . ALA A 1 102 ? -8.479 1.150 -3.684 1.00 84.31 102 ALA A N 1
ATOM 784 C CA . ALA A 1 102 ? -8.684 0.802 -5.089 1.00 84.31 102 ALA A CA 1
ATOM 785 C C . ALA A 1 102 ? -9.796 -0.245 -5.278 1.00 84.31 102 ALA A C 1
ATOM 787 O O . ALA A 1 102 ? -10.581 -0.151 -6.222 1.00 84.31 102 ALA A O 1
ATOM 788 N N . ASN A 1 103 ? -9.902 -1.210 -4.359 1.00 86.75 103 ASN A N 1
ATOM 789 C CA . ASN A 1 103 ? -10.924 -2.260 -4.403 1.00 86.75 103 ASN A CA 1
ATOM 790 C C . ASN A 1 103 ? -12.184 -1.932 -3.594 1.00 86.75 103 ASN A C 1
ATOM 792 O O . ASN A 1 103 ? -13.108 -2.743 -3.571 1.00 86.75 103 ASN A O 1
ATOM 796 N N . ARG A 1 104 ? -12.240 -0.759 -2.952 1.00 90.06 104 ARG A N 1
ATOM 797 C CA . ARG A 1 104 ? -13.342 -0.338 -2.074 1.00 90.06 104 ARG A CA 1
ATOM 798 C C . ARG A 1 104 ? -13.656 -1.372 -0.981 1.00 90.06 104 ARG A C 1
ATOM 800 O O . ARG A 1 104 ? -14.816 -1.638 -0.677 1.00 90.06 104 ARG A O 1
ATOM 807 N N . ASP A 1 105 ? -12.613 -1.963 -0.399 1.00 93.06 105 ASP A N 1
ATOM 808 C CA . ASP A 1 105 ? -12.729 -3.015 0.613 1.00 93.06 105 ASP A CA 1
ATOM 809 C C . ASP A 1 105 ? -12.996 -2.415 2.007 1.00 93.06 105 ASP A C 1
ATOM 811 O O . ASP A 1 105 ? -12.096 -2.002 2.739 1.00 93.06 105 ASP A O 1
ATOM 815 N N . GLU A 1 106 ? -14.270 -2.351 2.393 1.00 94.25 106 GLU A N 1
ATOM 816 C CA . GLU A 1 106 ? -14.689 -1.792 3.685 1.00 94.25 106 GLU A CA 1
ATOM 817 C C . GLU A 1 106 ? -14.194 -2.589 4.902 1.00 94.25 106 GLU A C 1
ATOM 819 O O . GLU A 1 106 ? -14.075 -2.029 5.998 1.00 94.25 106 GLU A O 1
ATOM 824 N N . GLN A 1 107 ? -13.933 -3.889 4.741 1.00 94.62 107 GLN A N 1
ATOM 825 C CA . GLN A 1 107 ? -13.455 -4.732 5.837 1.00 94.62 107 GLN A CA 1
ATOM 826 C C . GLN A 1 107 ? -11.974 -4.470 6.087 1.00 94.62 107 GLN A C 1
ATOM 828 O O . GLN A 1 107 ? -11.573 -4.264 7.234 1.00 94.62 107 GLN A O 1
ATOM 833 N N . ALA A 1 108 ? -11.182 -4.382 5.019 1.00 95.44 108 ALA A N 1
ATOM 834 C CA . ALA A 1 108 ? -9.766 -4.056 5.115 1.00 95.44 108 ALA A CA 1
ATOM 835 C C . ALA A 1 108 ? -9.566 -2.648 5.679 1.00 95.44 108 ALA A C 1
ATOM 837 O O . ALA A 1 108 ? -8.725 -2.447 6.557 1.00 95.44 108 ALA A O 1
ATOM 838 N N . LEU A 1 109 ? -10.403 -1.690 5.256 1.00 94.94 109 LEU A N 1
ATOM 839 C CA . LEU A 1 109 ? -10.373 -0.333 5.794 1.00 94.94 109 LEU A CA 1
ATOM 840 C C . LEU A 1 109 ? -10.570 -0.333 7.316 1.00 94.94 109 LEU A C 1
ATOM 842 O O . LEU A 1 109 ? -9.895 0.408 8.025 1.00 94.94 109 LEU A O 1
ATOM 846 N N . ASP A 1 110 ? -11.459 -1.179 7.841 1.00 93.25 110 ASP A N 1
ATOM 847 C CA . ASP A 1 110 ? -11.682 -1.269 9.285 1.00 93.25 110 ASP A CA 1
ATOM 848 C C . ASP A 1 110 ? -10.436 -1.729 10.051 1.00 93.25 110 ASP A C 1
ATOM 850 O O . ASP A 1 110 ? -10.161 -1.233 11.142 1.00 93.25 110 ASP A O 1
ATOM 854 N N . ILE A 1 111 ? -9.660 -2.648 9.483 1.00 94.88 111 ILE A N 1
ATOM 855 C CA . ILE A 1 111 ? -8.421 -3.138 10.098 1.00 94.88 111 ILE A CA 1
ATOM 856 C C . ILE A 1 111 ? -7.347 -2.047 10.078 1.00 94.88 111 ILE A C 1
ATOM 858 O O . ILE A 1 111 ? -6.659 -1.837 11.085 1.00 94.88 111 ILE A O 1
ATOM 862 N N . LEU A 1 112 ? -7.243 -1.346 8.946 1.00 95.38 112 LEU A N 1
ATOM 863 C CA . LEU A 1 112 ? -6.209 -0.354 8.663 1.00 95.38 112 LEU A CA 1
ATOM 864 C C . LEU A 1 112 ? -6.451 1.001 9.334 1.00 95.38 112 LEU A C 1
ATOM 866 O O . LEU A 1 112 ? -5.502 1.763 9.472 1.00 95.38 112 LEU A O 1
ATOM 870 N N . MET A 1 113 ? -7.674 1.309 9.774 1.00 94.12 113 MET A N 1
ATOM 871 C CA . MET A 1 113 ? -7.962 2.529 10.533 1.00 94.12 113 MET A CA 1
ATOM 872 C C . MET A 1 113 ? -7.590 2.387 12.009 1.00 94.12 113 MET A C 1
ATOM 874 O O . MET A 1 113 ? -7.995 1.439 12.695 1.00 94.12 113 MET A O 1
ATOM 878 N N . SER A 1 114 ? -6.883 3.386 12.529 1.00 92.00 114 SER A N 1
ATOM 879 C CA . SER A 1 114 ? -6.719 3.572 13.970 1.00 92.00 114 SER A CA 1
ATOM 880 C C . SER A 1 114 ? -8.064 3.896 14.630 1.00 92.00 114 SER A C 1
ATOM 882 O O . SER A 1 114 ? -8.983 4.416 13.990 1.00 92.00 114 SER A O 1
ATOM 884 N N . GLN A 1 115 ? -8.200 3.615 15.931 1.00 89.81 115 GLN A N 1
ATOM 885 C CA . GLN A 1 115 ? -9.451 3.898 16.647 1.00 89.81 115 GLN A CA 1
ATOM 886 C C . GLN A 1 115 ? -9.807 5.392 16.599 1.00 89.81 115 GLN A C 1
ATOM 888 O O . GLN A 1 115 ? -10.957 5.736 16.355 1.00 89.81 115 GLN A O 1
ATOM 893 N N . GLY A 1 116 ? -8.814 6.278 16.735 1.00 88.88 116 GLY A N 1
ATOM 894 C CA . GLY A 1 116 ? -9.031 7.722 16.636 1.00 88.88 116 GLY A CA 1
ATOM 895 C C . GLY A 1 116 ? -9.572 8.154 15.269 1.00 88.88 116 GLY A C 1
ATOM 896 O O . GLY A 1 116 ? -10.453 9.012 15.203 1.00 88.88 116 GLY A O 1
ATOM 897 N N . ASN A 1 117 ? -9.112 7.526 14.182 1.00 91.31 117 ASN A N 1
ATOM 898 C CA . ASN A 1 117 ? -9.628 7.808 12.843 1.00 91.31 117 ASN A CA 1
ATOM 899 C C . ASN A 1 117 ? -11.065 7.279 12.676 1.00 91.31 117 ASN A C 1
ATOM 901 O O . ASN A 1 117 ? -11.934 7.993 12.172 1.00 91.31 117 ASN A O 1
ATOM 905 N N . LYS A 1 118 ? -11.362 6.075 13.195 1.00 91.19 118 LYS A N 1
ATOM 906 C CA . LYS A 1 118 ? -12.737 5.537 13.241 1.00 91.19 118 LYS A CA 1
ATOM 907 C C . LYS A 1 118 ? -13.687 6.484 13.971 1.00 91.19 118 LYS A C 1
ATOM 909 O O . LYS A 1 118 ? -14.753 6.805 13.446 1.00 91.19 118 LYS A O 1
ATOM 914 N N . ASP A 1 119 ? -13.283 6.957 15.145 1.00 92.62 119 ASP A N 1
ATOM 915 C CA . ASP A 1 119 ? -14.077 7.869 15.965 1.00 92.62 119 ASP A CA 1
ATOM 916 C C . ASP A 1 119 ? -14.302 9.201 15.240 1.00 92.62 119 ASP A C 1
ATOM 918 O O . ASP A 1 119 ? -15.430 9.695 15.182 1.00 92.62 119 ASP A O 1
ATOM 922 N N . TYR A 1 120 ? -13.261 9.754 14.607 1.00 92.00 120 TYR A N 1
ATOM 923 C CA . TYR A 1 120 ? -13.376 10.962 13.793 1.00 92.00 120 TYR A CA 1
ATOM 924 C C . TYR A 1 120 ? -14.452 10.809 12.709 1.00 92.00 120 TYR A C 1
ATOM 926 O O . TYR A 1 120 ? -15.390 11.609 12.661 1.00 92.00 120 TYR A O 1
ATOM 934 N N . TRP A 1 121 ? -14.392 9.767 11.881 1.00 93.50 121 TRP A N 1
ATOM 935 C CA . TRP A 1 121 ? -15.381 9.574 10.816 1.00 93.50 121 TRP A CA 1
ATOM 936 C C . TRP A 1 121 ? -16.785 9.266 11.343 1.00 93.50 121 TRP A C 1
ATOM 938 O O . TRP A 1 121 ? -17.771 9.759 10.782 1.00 93.50 121 TRP A O 1
ATOM 948 N N . ALA A 1 122 ? -16.885 8.532 12.453 1.00 91.44 122 ALA A N 1
ATOM 949 C CA . ALA A 1 122 ? -18.153 8.260 13.118 1.00 91.44 122 ALA A CA 1
ATOM 950 C C . ALA A 1 122 ? -18.821 9.553 13.614 1.00 91.44 122 ALA A C 1
ATOM 952 O O . ALA A 1 122 ? -20.011 9.754 13.368 1.00 91.44 122 ALA A O 1
ATOM 953 N N . THR A 1 123 ? -18.068 10.482 14.221 1.00 94.38 123 THR A N 1
ATOM 954 C CA . THR A 1 123 ? -18.614 11.791 14.648 1.00 94.38 123 THR A CA 1
ATOM 955 C C . THR A 1 123 ? -19.105 12.640 13.477 1.00 94.38 123 THR A C 1
ATOM 957 O O . THR A 1 123 ? -20.016 13.452 13.631 1.00 94.38 123 THR A O 1
ATOM 960 N N . LYS A 1 124 ? -18.528 12.443 12.288 1.00 93.50 124 LYS A N 1
ATOM 961 C CA . LYS A 1 124 ? -18.960 13.098 11.051 1.00 93.50 124 LYS A CA 1
ATOM 962 C C . LYS A 1 124 ? -20.166 12.405 10.400 1.00 93.50 124 LYS A C 1
ATOM 964 O O . LYS A 1 124 ? -20.689 12.933 9.422 1.00 93.50 124 LYS A O 1
ATOM 969 N N . GLY A 1 125 ? -20.598 11.251 10.915 1.00 93.12 125 GLY A N 1
ATOM 970 C CA . GLY A 1 125 ? -21.715 10.471 10.381 1.00 93.12 125 GLY A CA 1
ATOM 971 C C . GLY A 1 125 ? -21.404 9.758 9.063 1.00 93.12 125 GLY A C 1
ATOM 972 O O . GLY A 1 125 ? -22.323 9.493 8.290 1.00 93.12 125 GLY A O 1
ATOM 973 N N . TYR A 1 126 ? -20.129 9.481 8.774 1.00 93.25 126 TYR A N 1
ATOM 974 C CA . TYR A 1 126 ? -19.725 8.810 7.537 1.00 93.25 126 TYR A CA 1
ATOM 975 C C . TYR A 1 126 ? -19.817 7.289 7.689 1.00 93.25 126 TYR A C 1
ATOM 977 O O . TYR A 1 126 ? -19.279 6.706 8.628 1.00 93.25 126 TYR A O 1
ATOM 985 N N . SER A 1 127 ? -20.463 6.635 6.725 1.00 92.50 127 SER A N 1
ATOM 986 C CA . SER A 1 127 ? -20.341 5.188 6.515 1.00 92.50 127 SER A CA 1
ATOM 987 C C . SER A 1 127 ? -18.971 4.832 5.935 1.00 92.50 127 SER A C 1
ATOM 989 O O . SER A 1 127 ? -18.328 5.669 5.303 1.00 92.50 127 SER A O 1
ATOM 991 N N . LYS A 1 128 ? -18.543 3.573 6.075 1.00 91.62 128 LYS A N 1
ATOM 992 C CA . LYS A 1 128 ? -17.264 3.087 5.526 1.00 91.62 128 LYS A CA 1
ATOM 993 C C . LYS A 1 128 ? -17.139 3.335 4.024 1.00 91.62 128 LYS A C 1
ATOM 995 O O . LYS A 1 128 ? -16.129 3.884 3.601 1.00 91.62 128 LYS A O 1
ATOM 1000 N N . ALA A 1 129 ? -18.188 3.058 3.249 1.00 90.88 129 ALA A N 1
ATOM 1001 C CA . ALA A 1 129 ? -18.244 3.403 1.830 1.00 90.88 129 ALA A CA 1
ATOM 1002 C C . ALA A 1 129 ? -17.952 4.894 1.577 1.00 90.88 129 ALA A C 1
ATOM 1004 O O . ALA A 1 129 ? -17.153 5.238 0.715 1.00 90.88 129 ALA A O 1
ATOM 1005 N N . GLN A 1 130 ? -18.546 5.799 2.362 1.00 92.94 130 GLN A N 1
ATOM 1006 C CA . GLN A 1 130 ? -18.303 7.238 2.215 1.00 92.94 130 GLN A CA 1
ATOM 1007 C C . GLN A 1 130 ? -16.894 7.648 2.657 1.00 92.94 130 GLN A C 1
ATOM 1009 O O . GLN A 1 130 ? -16.342 8.581 2.078 1.00 92.94 130 GLN A O 1
ATOM 1014 N N . ILE A 1 131 ? -16.312 6.979 3.658 1.00 91.81 131 ILE A N 1
ATOM 1015 C CA . ILE A 1 131 ? -14.909 7.182 4.049 1.00 91.81 131 ILE A CA 1
ATOM 1016 C C . ILE A 1 131 ? -14.001 6.782 2.885 1.00 91.81 131 ILE A C 1
ATOM 1018 O O . ILE A 1 131 ? -13.157 7.577 2.486 1.00 91.81 131 ILE A O 1
ATOM 1022 N N . ILE A 1 132 ? -14.225 5.605 2.290 1.00 90.31 132 ILE A N 1
ATOM 1023 C CA . ILE A 1 132 ? -13.502 5.152 1.096 1.00 90.31 132 ILE A CA 1
ATOM 1024 C C . ILE A 1 132 ? -13.644 6.173 -0.025 1.00 90.31 132 ILE A C 1
ATOM 1026 O O . ILE A 1 132 ? -12.628 6.569 -0.578 1.00 90.31 132 ILE A O 1
ATOM 1030 N N . GLU A 1 133 ? -14.850 6.666 -0.327 1.00 88.12 133 GLU A N 1
ATOM 1031 C CA . GLU A 1 133 ? -15.012 7.703 -1.352 1.00 88.12 133 GLU A CA 1
ATOM 1032 C C . GLU A 1 133 ? -14.226 8.969 -1.017 1.00 88.12 133 GLU A C 1
ATOM 1034 O O . GLU A 1 133 ? -13.606 9.548 -1.901 1.00 88.12 133 GLU A O 1
ATOM 1039 N N . LYS A 1 134 ? -14.235 9.419 0.242 1.00 87.44 134 LYS A N 1
ATOM 1040 C CA . LYS A 1 134 ? -13.493 10.615 0.659 1.00 87.44 134 LYS A CA 1
ATOM 1041 C C . LYS A 1 134 ? -11.990 10.432 0.542 1.00 87.44 134 LYS A C 1
ATOM 1043 O O . LYS A 1 134 ? -11.326 11.348 0.072 1.00 87.44 134 LYS A O 1
ATOM 1048 N N . LEU A 1 135 ? -11.476 9.271 0.928 1.00 84.12 135 LEU A N 1
ATOM 1049 C CA . LEU A 1 135 ? -10.069 8.938 0.765 1.00 84.12 135 LEU A CA 1
ATOM 1050 C C . LEU A 1 135 ? -9.735 8.806 -0.727 1.00 84.12 135 LEU A C 1
ATOM 1052 O O . LEU A 1 135 ? -8.789 9.424 -1.188 1.00 84.12 135 LEU A O 1
ATOM 1056 N N . LEU A 1 136 ? -10.568 8.125 -1.519 1.00 77.75 136 LEU A N 1
ATOM 1057 C CA . LEU A 1 136 ? -10.426 8.001 -2.974 1.00 77.75 136 LEU A CA 1
ATOM 1058 C C . LEU A 1 136 ? -10.499 9.332 -3.725 1.00 77.75 136 LEU A C 1
ATOM 1060 O O . LEU A 1 136 ? -9.880 9.446 -4.777 1.00 77.75 136 LEU A O 1
ATOM 1064 N N . LEU A 1 137 ? -11.234 10.335 -3.233 1.00 66.19 137 LEU A N 1
ATOM 1065 C CA . LEU A 1 137 ? -11.217 11.683 -3.816 1.00 66.19 137 LEU A CA 1
ATOM 1066 C C . LEU A 1 137 ? -9.815 12.300 -3.773 1.00 66.19 137 LEU A C 1
ATOM 1068 O O . LEU A 1 137 ? -9.469 13.027 -4.697 1.00 66.19 137 LEU A O 1
ATOM 1072 N N . ASN A 1 138 ? -9.008 11.955 -2.768 1.00 60.94 138 ASN A N 1
ATOM 1073 C CA . ASN A 1 138 ? -7.593 12.323 -2.703 1.00 60.94 138 ASN A CA 1
ATOM 1074 C C . ASN A 1 138 ? -6.716 11.415 -3.589 1.00 60.94 138 ASN A C 1
ATOM 1076 O O . ASN A 1 138 ? -5.516 11.589 -3.663 1.00 60.94 138 ASN A O 1
ATOM 1080 N N . TYR A 1 139 ? -7.290 10.412 -4.258 1.00 61.75 139 TYR A N 1
ATOM 1081 C CA . TYR A 1 139 ? -6.570 9.436 -5.083 1.00 61.75 139 TYR A CA 1
ATOM 1082 C C . TYR A 1 139 ? -7.138 9.335 -6.511 1.00 61.75 139 TYR A C 1
ATOM 1084 O O . TYR A 1 139 ? -6.876 8.354 -7.214 1.00 61.75 139 TYR A O 1
ATOM 1092 N N . ARG A 1 140 ? -7.942 10.326 -6.928 1.00 49.09 140 ARG A N 1
ATOM 1093 C CA . ARG A 1 140 ? -8.961 10.190 -7.983 1.00 49.09 140 ARG A CA 1
ATOM 1094 C C . ARG A 1 140 ? -8.449 10.142 -9.424 1.00 49.09 140 ARG A C 1
ATOM 1096 O O . ARG A 1 140 ? -9.203 9.696 -10.280 1.00 49.09 140 ARG A O 1
ATOM 1103 N N . ASP A 1 141 ? -7.203 10.516 -9.696 1.00 49.12 141 ASP A N 1
ATOM 1104 C CA . ASP A 1 141 ? -6.661 10.543 -11.065 1.00 49.12 141 ASP A CA 1
ATOM 1105 C C . ASP A 1 141 ? -5.767 9.334 -11.368 1.00 49.12 141 ASP A C 1
ATOM 1107 O O . ASP A 1 141 ? -4.568 9.456 -11.627 1.00 49.12 141 ASP A O 1
ATOM 1111 N N . SER A 1 142 ? -6.324 8.122 -11.315 1.00 46.28 142 SER A N 1
ATOM 1112 C CA . SER A 1 142 ? -5.553 6.921 -11.638 1.00 46.28 142 SER A CA 1
ATOM 1113 C C . SER A 1 142 ? -6.411 5.794 -12.199 1.00 46.28 142 SER A C 1
ATOM 1115 O O . SER A 1 142 ? -6.906 4.935 -11.478 1.00 46.28 142 SER A O 1
ATOM 1117 N N . ASP A 1 143 ? -6.521 5.731 -13.525 1.00 50.75 143 ASP A N 1
ATOM 1118 C CA . ASP A 1 143 ? -7.153 4.580 -14.178 1.00 50.75 143 ASP A CA 1
ATOM 1119 C C . ASP A 1 143 ? -6.423 3.260 -13.859 1.00 50.75 143 ASP A C 1
ATOM 1121 O O . ASP A 1 143 ? -7.039 2.202 -13.971 1.00 50.75 143 ASP A O 1
ATOM 1125 N N . LYS A 1 144 ? -5.163 3.317 -13.382 1.00 62.47 144 LYS A N 1
ATOM 1126 C CA . LYS A 1 144 ? -4.469 2.295 -12.567 1.00 62.47 144 LYS A CA 1
ATOM 1127 C C . LYS A 1 144 ? -3.384 2.978 -11.703 1.00 62.47 144 LYS A C 1
ATOM 1129 O O . LYS A 1 144 ? -2.408 3.460 -12.280 1.00 62.47 144 LYS A O 1
ATOM 1134 N N . PRO A 1 145 ? -3.508 3.077 -10.364 1.00 64.88 145 PRO A N 1
ATOM 1135 C CA . PRO A 1 145 ? -2.522 3.775 -9.532 1.00 64.88 145 PRO A CA 1
ATOM 1136 C C . PRO A 1 145 ? -1.232 2.971 -9.401 1.00 64.88 145 PRO A C 1
ATOM 1138 O O . PRO A 1 145 ? -1.057 2.207 -8.470 1.00 64.88 145 PRO A O 1
ATOM 1141 N N . TYR A 1 146 ? -0.308 3.139 -10.331 1.00 74.88 146 TYR A N 1
ATOM 1142 C CA . TYR A 1 146 ? 1.025 2.554 -10.244 1.00 74.88 146 TYR A CA 1
ATOM 1143 C C . TYR A 1 146 ? 1.870 3.286 -9.191 1.00 74.88 146 TYR A C 1
ATOM 1145 O O . TYR A 1 146 ? 1.976 4.509 -9.266 1.00 74.88 146 TYR A O 1
ATOM 1153 N N . VAL A 1 147 ? 2.483 2.565 -8.246 1.00 76.19 147 VAL A N 1
ATOM 1154 C CA . VAL A 1 147 ? 3.316 3.122 -7.157 1.00 76.19 147 VAL A CA 1
ATOM 1155 C C . VAL A 1 147 ? 4.776 2.744 -7.381 1.00 76.19 147 VAL A C 1
ATOM 1157 O O . VAL A 1 147 ? 5.085 1.559 -7.379 1.00 76.19 147 VAL A O 1
ATOM 1160 N N . PHE A 1 148 ? 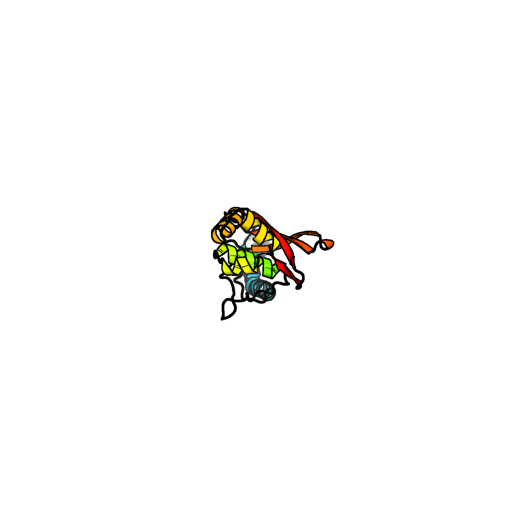5.687 3.701 -7.555 1.00 75.69 148 PHE A N 1
ATOM 1161 C CA . PHE A 1 148 ? 7.112 3.382 -7.779 1.00 75.69 148 PHE A CA 1
ATOM 1162 C C . PHE A 1 148 ? 8.028 3.700 -6.605 1.00 75.69 148 PHE A C 1
ATOM 1164 O O . PHE A 1 148 ? 9.113 3.133 -6.506 1.00 75.69 148 PHE A O 1
ATOM 1171 N N . ALA A 1 149 ? 7.607 4.592 -5.712 1.00 72.06 149 ALA A N 1
ATOM 1172 C CA . ALA A 1 149 ? 8.388 4.950 -4.544 1.00 72.06 149 ALA A CA 1
ATOM 1173 C C . ALA A 1 149 ? 7.472 5.274 -3.367 1.00 72.06 149 ALA A C 1
ATOM 1175 O O . ALA A 1 149 ? 6.430 5.916 -3.525 1.00 72.06 149 ALA A O 1
ATOM 1176 N N . LEU A 1 150 ? 7.906 4.808 -2.199 1.00 71.94 150 LEU A N 1
ATOM 1177 C CA . LEU A 1 150 ? 7.368 5.158 -0.896 1.00 71.94 150 LEU A CA 1
ATOM 1178 C C . LEU A 1 150 ? 8.509 5.808 -0.125 1.00 71.94 150 LEU A C 1
ATOM 1180 O O . LEU A 1 150 ? 9.456 5.129 0.278 1.00 71.94 150 LEU A O 1
ATOM 1184 N N . GLU A 1 151 ? 8.445 7.123 0.018 1.00 75.56 151 GLU A N 1
ATOM 1185 C CA . GLU A 1 151 ? 9.475 7.907 0.693 1.00 75.56 151 GLU A CA 1
ATOM 1186 C C . GLU A 1 151 ? 8.877 8.542 1.947 1.00 75.56 151 GLU A C 1
ATOM 1188 O O . GLU A 1 151 ? 7.738 8.995 1.903 1.00 75.56 151 GLU A O 1
ATOM 1193 N N . PRO A 1 152 ? 9.589 8.589 3.080 1.00 69.00 152 PRO A N 1
ATOM 1194 C CA . PRO A 1 152 ? 9.120 9.370 4.215 1.00 69.00 152 PRO A CA 1
ATOM 1195 C C . PRO A 1 152 ? 9.061 10.854 3.817 1.00 69.00 152 PRO A C 1
ATOM 1197 O O . PRO A 1 152 ? 10.069 11.406 3.379 1.00 69.00 152 PRO A O 1
ATOM 1200 N N . ALA A 1 153 ? 7.895 11.488 3.955 1.00 68.00 153 ALA A N 1
ATOM 1201 C CA . ALA A 1 153 ? 7.709 12.914 3.674 1.00 68.00 153 ALA A CA 1
ATOM 1202 C C . ALA A 1 153 ? 8.171 13.744 4.883 1.00 68.00 153 ALA A C 1
ATOM 1204 O O . ALA A 1 153 ? 9.182 14.439 4.830 1.00 68.00 153 ALA A O 1
ATOM 1205 N N . GLU A 1 154 ? 7.488 13.574 6.015 1.00 66.12 154 GLU A N 1
ATOM 1206 C CA . GLU A 1 154 ? 7.875 14.099 7.323 1.00 66.12 154 GLU A CA 1
ATOM 1207 C C . GLU A 1 154 ? 7.562 13.048 8.397 1.00 66.12 154 GLU A C 1
ATOM 1209 O O . GLU A 1 154 ? 6.426 12.610 8.578 1.00 66.12 154 GLU A O 1
ATOM 1214 N N . SER A 1 155 ? 8.580 12.597 9.123 1.00 66.31 155 SER A N 1
ATOM 1215 C CA . SER A 1 155 ? 8.390 11.686 10.253 1.00 66.31 155 SER A CA 1
ATOM 1216 C C . SER A 1 155 ? 8.560 12.452 11.556 1.00 66.31 155 SER A C 1
ATOM 1218 O O . SER A 1 155 ? 9.582 13.119 11.734 1.00 66.31 155 SER A O 1
ATOM 1220 N N . ASP A 1 156 ? 7.623 12.287 12.491 1.00 67.00 156 ASP A N 1
ATOM 1221 C CA . ASP A 1 156 ? 7.843 12.600 13.903 1.00 67.00 156 ASP A CA 1
ATOM 1222 C C . ASP A 1 156 ? 7.883 11.276 14.685 1.00 67.00 156 ASP A C 1
ATOM 1224 O O . ASP A 1 156 ? 6.860 10.823 15.218 1.00 67.00 156 ASP A O 1
ATOM 1228 N N . PRO A 1 157 ? 9.065 10.627 14.766 1.00 60.00 157 PRO A N 1
ATOM 1229 C CA . PRO A 1 157 ? 9.209 9.336 15.429 1.00 60.00 157 PRO A CA 1
ATOM 1230 C C . PRO A 1 157 ? 8.841 9.409 16.913 1.00 60.00 157 PRO A C 1
ATOM 1232 O O . PRO A 1 157 ? 8.450 8.405 17.498 1.00 60.00 157 PRO A O 1
ATOM 1235 N N . SER A 1 158 ? 8.934 10.598 17.525 1.00 64.31 158 SER A N 1
ATOM 1236 C CA . SER A 1 158 ? 8.614 10.802 18.941 1.00 64.31 158 SER A CA 1
ATOM 1237 C C . SER A 1 158 ? 7.115 10.709 19.235 1.00 64.31 158 SER A C 1
ATOM 1239 O O . SER A 1 158 ? 6.726 10.439 20.370 1.00 64.31 158 SER A O 1
ATOM 1241 N N . LYS A 1 159 ? 6.278 10.889 18.208 1.00 71.94 159 LYS A N 1
ATOM 1242 C CA . LYS A 1 159 ? 4.817 10.779 18.292 1.00 71.94 159 LYS A CA 1
ATOM 1243 C C . LYS A 1 159 ? 4.275 9.510 17.641 1.00 71.94 159 LYS A C 1
ATOM 1245 O O . LYS A 1 159 ? 3.062 9.333 17.605 1.00 71.94 159 LYS A O 1
ATOM 1250 N N . GLY A 1 160 ? 5.152 8.650 17.115 1.00 81.38 160 GLY A N 1
ATOM 1251 C CA . GLY A 1 160 ? 4.742 7.484 16.337 1.00 81.38 160 GLY A CA 1
ATOM 1252 C C . GLY A 1 160 ? 3.969 7.872 15.076 1.00 81.38 160 GLY A C 1
ATOM 1253 O O . GLY A 1 160 ? 3.073 7.139 14.682 1.00 81.38 160 GLY A O 1
ATOM 1254 N N . ILE A 1 161 ? 4.262 9.028 14.469 1.00 86.00 161 ILE A N 1
ATOM 1255 C CA . ILE A 1 161 ? 3.615 9.483 13.231 1.00 86.00 161 ILE A CA 1
ATOM 1256 C C . ILE A 1 161 ? 4.626 9.397 12.093 1.00 86.00 161 ILE A C 1
ATOM 1258 O O . ILE A 1 161 ? 5.748 9.902 12.195 1.00 86.00 161 ILE A O 1
ATOM 1262 N N . LEU A 1 162 ? 4.206 8.777 10.997 1.00 86.62 162 LEU A N 1
ATOM 1263 C CA . LEU A 1 162 ? 4.987 8.620 9.786 1.00 86.62 162 LEU A CA 1
ATOM 1264 C C . LEU A 1 162 ? 4.173 9.116 8.596 1.00 86.62 162 LEU A C 1
ATOM 1266 O O . LEU A 1 162 ? 3.172 8.505 8.235 1.00 86.62 162 LEU A O 1
ATOM 1270 N N . SER A 1 163 ? 4.618 10.204 7.976 1.00 86.19 163 SER A N 1
ATOM 1271 C CA . SER A 1 163 ? 4.111 10.602 6.671 1.00 86.19 163 SER A CA 1
ATOM 1272 C C . SER A 1 163 ? 4.894 9.905 5.559 1.00 86.19 163 SER A C 1
ATOM 1274 O O . SER A 1 163 ? 6.127 9.893 5.573 1.00 86.19 163 SER A O 1
ATOM 1276 N N . ILE A 1 164 ? 4.175 9.318 4.606 1.00 84.50 164 ILE A N 1
ATOM 1277 C CA . ILE A 1 164 ? 4.709 8.596 3.455 1.00 84.50 164 ILE A CA 1
ATOM 1278 C C . ILE A 1 164 ? 4.221 9.277 2.187 1.00 84.50 164 ILE A C 1
ATOM 1280 O O . ILE A 1 164 ? 3.027 9.317 1.899 1.00 84.50 164 ILE A O 1
ATOM 1284 N N . LEU A 1 165 ? 5.172 9.753 1.398 1.00 84.50 165 LEU A N 1
ATOM 1285 C CA . LEU A 1 165 ? 4.960 10.208 0.043 1.00 84.50 165 LEU A CA 1
ATOM 1286 C C . LEU A 1 165 ? 4.826 8.996 -0.882 1.00 84.50 165 LEU A C 1
ATOM 1288 O O . LEU A 1 165 ? 5.760 8.210 -1.065 1.00 84.50 165 LEU A O 1
ATOM 1292 N N . ILE A 1 166 ? 3.644 8.853 -1.466 1.00 84.75 166 ILE A N 1
ATOM 1293 C CA . ILE A 1 166 ? 3.295 7.840 -2.453 1.00 84.75 166 ILE A CA 1
ATOM 1294 C C . ILE A 1 166 ? 3.492 8.461 -3.830 1.00 84.75 166 ILE A C 1
ATOM 1296 O O . ILE A 1 166 ? 2.640 9.218 -4.305 1.00 84.75 166 ILE A O 1
ATOM 1300 N N . LYS A 1 167 ? 4.588 8.107 -4.503 1.00 80.50 167 LYS A N 1
ATOM 1301 C CA . LYS A 1 167 ? 4.833 8.582 -5.866 1.00 80.50 167 LYS A CA 1
ATOM 1302 C C . LYS A 1 167 ? 4.157 7.678 -6.888 1.00 80.50 167 LYS A C 1
ATOM 1304 O O . LYS A 1 167 ? 4.351 6.455 -6.896 1.00 80.50 167 LYS A O 1
ATOM 1309 N N . ARG A 1 168 ? 3.366 8.293 -7.764 1.00 77.69 168 ARG A N 1
ATOM 1310 C CA . ARG A 1 168 ? 2.574 7.639 -8.808 1.00 77.69 168 ARG A CA 1
ATOM 1311 C C . ARG A 1 168 ? 2.940 8.173 -10.180 1.00 77.69 168 ARG A C 1
ATOM 1313 O O . ARG A 1 168 ? 3.579 9.208 -10.317 1.00 77.69 168 ARG A O 1
ATOM 1320 N N . VAL A 1 169 ? 2.467 7.489 -11.218 1.00 73.19 169 VAL A N 1
ATOM 1321 C CA . VAL A 1 169 ? 2.588 7.987 -12.600 1.00 73.19 169 VAL A CA 1
ATOM 1322 C C . VAL A 1 169 ? 1.881 9.337 -12.782 1.00 73.19 169 VAL A C 1
ATOM 1324 O O . VAL A 1 169 ? 2.363 10.176 -13.533 1.00 73.19 169 VAL A O 1
ATOM 1327 N N . SER A 1 170 ? 0.744 9.552 -12.112 1.00 71.69 170 SER A N 1
ATOM 1328 C CA . SER A 1 170 ? -0.088 10.751 -12.273 1.00 71.69 170 SER A CA 1
ATOM 1329 C C . SER A 1 170 ? 0.200 11.877 -11.276 1.00 71.69 170 SER A C 1
ATOM 1331 O O . SER A 1 170 ? -0.389 12.947 -11.404 1.00 71.69 170 SER A O 1
ATOM 1333 N N . GLY A 1 171 ? 1.096 11.671 -10.309 1.00 77.00 171 GLY A N 1
ATOM 1334 C CA . GLY A 1 171 ? 1.396 12.664 -9.280 1.00 77.00 171 GLY A CA 1
ATOM 1335 C C . GLY A 1 171 ? 1.935 12.047 -7.997 1.00 77.00 171 GLY A C 1
ATOM 1336 O O . GLY A 1 171 ? 2.254 10.859 -7.942 1.00 77.00 171 GLY A O 1
ATOM 1337 N N . GLU A 1 172 ? 2.021 12.864 -6.958 1.00 79.81 172 GLU A N 1
ATOM 1338 C CA . GLU A 1 172 ? 2.461 12.456 -5.628 1.00 79.81 172 GLU A CA 1
ATOM 1339 C C . GLU A 1 172 ? 1.343 12.720 -4.626 1.00 79.81 172 GLU A C 1
ATOM 1341 O O . GLU A 1 172 ? 0.642 13.724 -4.727 1.00 79.81 172 GLU A O 1
ATOM 1346 N N . GLU A 1 173 ? 1.175 11.807 -3.676 1.00 80.62 173 GLU A N 1
ATOM 1347 C CA . GLU A 1 173 ? 0.162 11.913 -2.628 1.00 80.62 173 GLU A CA 1
ATOM 1348 C C . GLU A 1 173 ? 0.771 11.573 -1.276 1.00 80.62 173 GLU A C 1
ATOM 1350 O O . GLU A 1 173 ? 1.625 10.694 -1.174 1.00 80.62 173 GLU A O 1
ATOM 1355 N N . GLU A 1 174 ? 0.301 12.234 -0.229 1.00 85.62 174 GLU A N 1
ATOM 1356 C CA . GLU A 1 174 ? 0.780 12.011 1.129 1.00 85.62 174 GLU A CA 1
ATOM 1357 C C . GLU A 1 174 ? -0.170 11.079 1.894 1.00 85.62 174 GLU A C 1
ATOM 1359 O O . GLU A 1 174 ? -1.389 11.271 1.910 1.00 85.62 174 GLU A O 1
ATOM 1364 N N . LEU A 1 175 ? 0.385 10.057 2.544 1.00 87.12 175 LEU A N 1
ATOM 1365 C CA . LEU A 1 175 ? -0.326 9.169 3.456 1.00 87.12 175 LEU A CA 1
ATOM 1366 C C . LEU A 1 175 ? 0.281 9.270 4.849 1.00 87.12 175 LEU A C 1
ATOM 1368 O O . LEU A 1 175 ? 1.454 8.975 5.048 1.00 87.12 175 LEU A O 1
ATOM 1372 N N . VAL A 1 176 ? -0.545 9.621 5.829 1.00 89.44 176 VAL A N 1
ATOM 1373 C CA . VAL A 1 176 ? -0.126 9.666 7.229 1.00 89.44 176 VAL A CA 1
ATOM 1374 C C . VAL A 1 176 ? -0.484 8.352 7.909 1.00 89.44 176 VAL A C 1
ATOM 1376 O O . VAL A 1 176 ? -1.636 7.920 7.879 1.00 89.44 176 VAL A O 1
ATOM 1379 N N . LEU A 1 177 ? 0.510 7.736 8.539 1.00 90.81 177 LEU A N 1
ATOM 1380 C CA . LEU A 1 177 ? 0.381 6.547 9.364 1.00 90.81 177 LEU A CA 1
ATOM 1381 C C . LEU A 1 177 ? 0.705 6.871 10.824 1.00 90.81 177 LEU A C 1
ATOM 1383 O O . LEU A 1 177 ? 1.626 7.628 11.127 1.00 90.81 177 LEU A O 1
ATOM 1387 N N . THR A 1 178 ? -0.023 6.240 11.735 1.00 91.50 178 THR A N 1
ATOM 1388 C CA . THR A 1 178 ? 0.189 6.307 13.180 1.00 91.50 178 THR A CA 1
ATOM 1389 C C . THR A 1 178 ? 0.517 4.920 13.714 1.00 91.50 178 THR A C 1
ATOM 1391 O O . THR A 1 178 ? -0.232 3.962 13.491 1.00 91.50 178 THR A O 1
ATOM 1394 N N . GLN A 1 179 ? 1.615 4.808 14.451 1.00 92.25 179 GLN A N 1
ATOM 1395 C CA . GLN A 1 179 ? 2.012 3.581 15.116 1.00 92.25 179 GLN A CA 1
ATOM 1396 C C . GLN A 1 179 ? 1.084 3.304 16.296 1.00 92.25 179 GLN A C 1
ATOM 1398 O O . GLN A 1 179 ? 0.823 4.163 17.140 1.00 92.25 179 GLN A O 1
ATOM 1403 N N . GLN A 1 180 ? 0.573 2.086 16.348 1.00 93.12 180 GLN A N 1
ATOM 1404 C CA . GLN A 1 180 ? -0.264 1.588 17.422 1.00 93.12 180 GLN A CA 1
ATOM 1405 C C . GLN A 1 180 ? 0.603 0.951 18.516 1.00 93.12 180 GLN A C 1
ATOM 1407 O O . GLN A 1 180 ? 1.773 0.628 18.311 1.00 93.12 180 GLN A O 1
ATOM 1412 N N . ALA A 1 181 ? 0.016 0.726 19.693 1.00 90.50 181 ALA A N 1
ATOM 1413 C CA . ALA A 1 181 ? 0.725 0.128 20.827 1.00 90.50 181 ALA A CA 1
ATOM 1414 C C . ALA A 1 181 ? 1.236 -1.303 20.556 1.00 90.50 181 ALA A C 1
ATOM 1416 O O . ALA A 1 181 ? 2.183 -1.745 21.201 1.00 90.50 181 ALA A O 1
ATOM 1417 N N . ASP A 1 182 ? 0.621 -2.018 19.611 1.00 91.44 182 ASP A N 1
ATOM 1418 C CA . ASP A 1 182 ? 1.033 -3.358 19.171 1.00 91.44 182 ASP A CA 1
ATOM 1419 C C . ASP A 1 182 ? 2.158 -3.336 18.115 1.00 91.44 182 ASP A C 1
ATOM 1421 O O . ASP A 1 182 ? 2.587 -4.389 17.644 1.00 91.44 182 ASP A O 1
ATOM 1425 N N . GLY A 1 183 ? 2.656 -2.148 17.759 1.00 90.81 183 GLY A N 1
ATOM 1426 C CA . GLY A 1 183 ? 3.720 -1.950 16.778 1.00 90.81 183 GLY A CA 1
ATOM 1427 C C . GLY A 1 183 ? 3.240 -1.856 15.329 1.00 90.81 183 GLY A C 1
ATOM 1428 O O . GLY A 1 183 ? 4.067 -1.568 14.462 1.00 90.81 183 GLY A O 1
ATOM 1429 N N . THR A 1 184 ? 1.944 -2.047 15.062 1.00 94.31 184 THR A N 1
ATOM 1430 C CA . THR A 1 184 ? 1.370 -1.904 13.716 1.00 94.31 184 THR A CA 1
ATOM 1431 C C . THR A 1 184 ? 1.193 -0.439 13.328 1.00 94.31 184 THR A C 1
ATOM 1433 O O . THR A 1 184 ? 1.012 0.427 14.182 1.00 94.31 184 THR A O 1
ATOM 1436 N N . TRP A 1 185 ? 1.211 -0.146 12.032 1.00 94.25 185 TRP A N 1
ATOM 1437 C CA . TRP A 1 185 ? 0.888 1.167 11.486 1.00 94.25 185 TRP A CA 1
ATOM 1438 C C . TRP A 1 185 ? -0.531 1.184 10.932 1.00 94.25 185 TRP A C 1
ATOM 1440 O O . TRP A 1 185 ? -0.985 0.226 10.304 1.00 94.25 185 TRP A O 1
ATOM 1450 N N . LYS A 1 186 ? -1.230 2.293 11.165 1.00 94.50 186 LYS A N 1
ATOM 1451 C CA . LYS A 1 186 ? -2.620 2.499 10.751 1.00 94.50 186 LYS A CA 1
ATOM 1452 C C . LYS A 1 186 ? -2.841 3.917 10.257 1.00 94.50 186 LYS A C 1
ATOM 1454 O O . LYS A 1 186 ? -2.123 4.813 10.690 1.00 94.50 186 LYS A O 1
ATOM 1459 N N . ILE A 1 187 ? -3.844 4.117 9.406 1.00 91.50 187 ILE A N 1
ATOM 1460 C CA . ILE A 1 187 ? -4.288 5.459 9.006 1.00 91.50 187 ILE A CA 1
ATOM 1461 C C . ILE A 1 187 ? -5.021 6.159 10.150 1.00 91.50 187 ILE A C 1
ATOM 1463 O O . ILE A 1 187 ? -5.755 5.510 10.943 1.00 91.50 187 ILE A O 1
#